Protein AF-A0A915Z015-F1 (afdb_monomer_lite)

pLDDT: mean 77.43, std 13.14, range [32.47, 93.5]

Secondary structure (DSSP, 8-state):
---HHHHHHHHHTTT-HHHHHHHHHHHHH-TTHHHHHHTT---IIIIIIHHHHHHHHHHTTHHHHHHHTHHHHHHHHHHHHTT-EE-TT-EEE-SSS-EEHHHHHHTTS-EEEEETTEEEEE--HHHHHHHHHHHTSSTT--GGGG---TT--HHHHHHHHHHHHHHHHHHHHHSGGGTT-EEHHHHSTT--S-HHHHT-EE----------SS---

Radius of gyration: 19.68 Å; chains: 1; bounding box: 54×35×53 Å

Foldseek 3Di:
DDDPVVVVVCVLQVNDVLLVVQLVVQLVVDPCNVVCVVVVVDDCVVRRLVVSLVSCCVVLVVLVVCVVPVQLLLVLLVQQVLQPWDDQQCFSDDDPHRDGVVNCVVSPNFDWDDDDRTTGTHDRPSSNVSSCVSSCLAPPDPPCLVDPDPPQDPVSVVVNVQVVLLSLLSSLLSHPVQQVFDFLCRSVPPDDDDPVRRRDGDHGDRDYDDDDPDDDD

Structure (mmCIF, N/CA/C/O backbone):
data_AF-A0A915Z015-F1
#
_entry.id   AF-A0A915Z015-F1
#
loop_
_atom_site.group_PDB
_atom_site.id
_atom_site.type_symbol
_atom_site.label_atom_id
_atom_site.label_alt_id
_atom_site.label_comp_id
_atom_site.label_asym_id
_atom_site.label_entity_id
_atom_site.label_seq_id
_atom_site.pdbx_PDB_ins_code
_atom_site.Cartn_x
_atom_site.Cartn_y
_atom_site.Cartn_z
_atom_site.occupancy
_atom_site.B_iso_or_equiv
_atom_site.auth_seq_id
_atom_site.auth_comp_id
_atom_site.auth_asym_id
_atom_site.auth_atom_id
_atom_site.pdbx_PDB_model_num
ATOM 1 N N . MET A 1 1 ? 8.631 19.472 -28.715 1.00 32.47 1 MET A N 1
ATOM 2 C CA . MET A 1 1 ? 7.766 18.761 -27.748 1.00 32.47 1 MET A CA 1
ATOM 3 C C . MET A 1 1 ? 8.648 17.824 -26.944 1.00 32.47 1 MET A C 1
ATOM 5 O O . MET A 1 1 ? 9.001 16.766 -27.435 1.00 32.47 1 MET A O 1
ATOM 9 N N . CYS A 1 2 ? 9.118 18.263 -25.780 1.00 35.09 2 CYS A N 1
ATOM 10 C CA . CYS A 1 2 ? 10.077 17.519 -24.967 1.00 35.09 2 CYS A CA 1
ATOM 11 C C . CYS A 1 2 ? 9.477 17.314 -23.567 1.00 35.09 2 CYS A C 1
ATOM 13 O O . CYS A 1 2 ? 8.809 18.212 -23.062 1.00 35.09 2 CYS A O 1
ATOM 15 N N . ASN A 1 3 ? 9.755 16.162 -22.955 1.00 37.03 3 ASN A N 1
ATOM 16 C CA . ASN A 1 3 ? 9.615 15.856 -21.523 1.00 37.03 3 ASN A CA 1
ATOM 17 C C . ASN A 1 3 ? 8.291 15.398 -20.890 1.00 37.03 3 ASN A C 1
ATOM 19 O O . ASN A 1 3 ? 8.322 15.118 -19.693 1.00 37.03 3 ASN A O 1
ATOM 23 N N . THR A 1 4 ? 7.180 15.170 -21.598 1.00 46.72 4 THR A N 1
ATOM 24 C CA . THR A 1 4 ? 6.015 14.550 -20.922 1.00 46.72 4 THR A CA 1
ATOM 25 C C . THR A 1 4 ? 6.340 13.128 -20.448 1.00 46.72 4 THR A C 1
ATOM 27 O O . THR A 1 4 ? 6.044 12.778 -19.314 1.00 46.72 4 THR A O 1
ATOM 30 N N . SER A 1 5 ? 7.055 12.336 -21.254 1.00 53.12 5 SER A N 1
ATOM 31 C CA . SER A 1 5 ? 7.371 10.930 -20.954 1.00 53.12 5 SER A CA 1
ATOM 32 C C . SER A 1 5 ? 8.369 10.750 -19.802 1.00 53.12 5 SER A C 1
ATOM 34 O O . SER A 1 5 ? 8.211 9.840 -18.994 1.00 53.12 5 SER A O 1
ATOM 36 N N . VAL A 1 6 ? 9.378 11.624 -19.694 1.00 48.47 6 VAL A N 1
ATOM 37 C CA . VAL A 1 6 ? 10.390 11.576 -18.618 1.00 48.47 6 VAL A CA 1
ATOM 38 C C . VAL A 1 6 ? 9.799 12.059 -17.294 1.00 48.47 6 VAL A C 1
ATOM 40 O O . VAL A 1 6 ? 10.020 11.434 -16.259 1.00 48.47 6 VAL A O 1
ATOM 43 N N . LEU A 1 7 ? 8.989 13.123 -17.321 1.00 46.59 7 LEU A N 1
ATOM 44 C CA . LEU A 1 7 ? 8.256 13.578 -16.139 1.00 46.59 7 LEU A CA 1
ATOM 45 C C . LEU A 1 7 ? 7.240 12.527 -15.680 1.00 46.59 7 LEU A C 1
ATOM 47 O O . LEU A 1 7 ? 7.160 12.260 -14.485 1.00 46.59 7 LEU A O 1
ATOM 51 N N . GLN A 1 8 ? 6.539 11.866 -1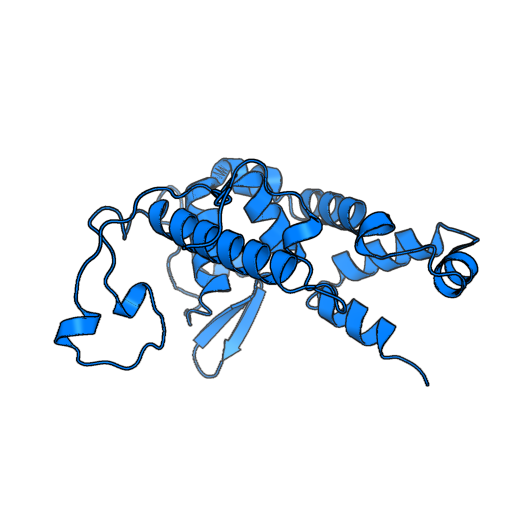6.609 1.00 53.12 8 GLN A N 1
ATOM 52 C CA . GLN A 1 8 ? 5.663 10.735 -16.292 1.00 53.12 8 GLN A CA 1
ATOM 53 C C . GLN A 1 8 ? 6.451 9.592 -15.641 1.00 53.12 8 GLN A C 1
ATOM 55 O O . GLN A 1 8 ? 5.992 9.011 -14.667 1.00 53.12 8 GLN A O 1
ATOM 60 N N . LEU A 1 9 ? 7.652 9.282 -16.138 1.00 52.50 9 LEU A N 1
ATOM 61 C CA . LEU A 1 9 ? 8.523 8.232 -15.602 1.00 52.50 9 LEU A CA 1
ATOM 62 C C . LEU A 1 9 ? 8.986 8.553 -14.170 1.00 52.50 9 LEU A C 1
ATOM 64 O O . LEU A 1 9 ? 8.931 7.679 -13.306 1.00 52.50 9 LEU A O 1
ATOM 68 N N . LEU A 1 10 ? 9.345 9.810 -13.890 1.00 53.03 10 LEU A N 1
ATOM 69 C CA . LEU A 1 10 ? 9.656 10.303 -12.540 1.00 53.03 10 LEU A CA 1
ATOM 70 C C . LEU A 1 10 ? 8.437 10.279 -11.603 1.00 53.03 10 LEU A C 1
ATOM 72 O O . LEU A 1 10 ? 8.560 9.948 -10.423 1.00 53.03 10 LEU A O 1
ATOM 76 N N . TYR A 1 11 ? 7.248 10.587 -12.123 1.00 56.00 11 TYR A N 1
ATOM 77 C CA . TYR A 1 11 ? 5.997 10.484 -11.369 1.00 56.00 11 TYR A CA 1
ATOM 78 C C . TYR A 1 11 ? 5.644 9.019 -11.066 1.00 56.00 11 TYR A C 1
ATOM 80 O O . TYR A 1 11 ? 5.244 8.682 -9.951 1.00 56.00 11 TYR A O 1
ATOM 88 N N . ASN A 1 12 ? 5.873 8.126 -12.033 1.00 52.69 12 ASN A N 1
ATOM 89 C CA . ASN A 1 12 ? 5.614 6.690 -11.935 1.00 52.69 12 ASN A CA 1
ATOM 90 C C . ASN A 1 12 ? 6.561 5.981 -10.954 1.00 52.69 12 ASN A C 1
ATOM 92 O O . ASN A 1 12 ? 6.181 4.969 -10.367 1.00 52.69 12 ASN A O 1
ATOM 96 N N . THR A 1 13 ? 7.772 6.502 -10.727 1.00 61.72 13 THR A N 1
ATOM 97 C CA . THR A 1 13 ? 8.646 6.037 -9.634 1.00 61.72 13 THR A CA 1
ATOM 98 C C . THR A 1 13 ? 8.266 6.602 -8.273 1.00 61.72 13 THR A C 1
ATOM 100 O O . THR A 1 13 ? 8.855 6.197 -7.269 1.00 61.72 13 THR A O 1
ATOM 103 N N . SER A 1 14 ? 7.287 7.512 -8.220 1.00 60.41 14 SER A N 1
ATOM 104 C CA . SER A 1 14 ? 6.876 8.242 -7.016 1.00 60.41 14 SER A CA 1
ATOM 105 C C . SER A 1 14 ? 8.076 8.858 -6.283 1.00 60.41 14 SER A C 1
ATOM 107 O O . SER A 1 14 ? 8.130 8.866 -5.056 1.00 60.41 14 SER A O 1
ATOM 109 N N . GLY A 1 15 ? 9.087 9.302 -7.041 1.00 62.00 15 GLY A N 1
ATOM 110 C CA . GLY A 1 15 ? 10.303 9.898 -6.493 1.00 62.00 15 GLY A CA 1
ATOM 111 C C . GLY A 1 15 ? 11.285 8.930 -5.822 1.00 62.00 15 GLY A C 1
ATOM 112 O O . GLY A 1 15 ? 12.200 9.407 -5.160 1.00 62.00 15 GLY A O 1
ATOM 113 N N . LEU A 1 16 ? 11.154 7.602 -5.975 1.00 73.88 16 LEU A N 1
ATOM 114 C CA . LEU A 1 16 ? 12.157 6.634 -5.496 1.00 73.88 16 LEU A CA 1
ATOM 115 C C . LEU A 1 16 ? 13.430 6.690 -6.363 1.00 73.88 16 LEU A C 1
ATOM 117 O O . LEU A 1 16 ? 13.405 6.185 -7.493 1.00 73.88 16 LEU A O 1
ATOM 121 N N . PRO A 1 17 ? 14.579 7.176 -5.846 1.00 73.38 17 PRO A N 1
ATOM 122 C CA . PRO A 1 17 ? 15.799 7.286 -6.649 1.00 73.38 17 PRO A CA 1
ATOM 123 C C . PRO A 1 17 ? 16.312 5.923 -7.125 1.00 73.38 17 PRO A C 1
ATOM 125 O O . PRO A 1 17 ? 16.755 5.789 -8.257 1.00 73.38 17 PRO A O 1
ATOM 128 N N . ARG A 1 18 ? 16.169 4.880 -6.296 1.00 77.25 18 ARG A N 1
ATOM 129 C CA . ARG A 1 18 ? 16.577 3.506 -6.639 1.00 77.25 18 ARG A CA 1
ATOM 130 C C . ARG A 1 18 ? 15.700 2.853 -7.705 1.00 77.25 18 ARG A C 1
ATOM 132 O O . ARG A 1 18 ? 16.193 2.064 -8.512 1.00 77.25 18 ARG A O 1
ATOM 139 N N . ALA A 1 19 ? 14.410 3.190 -7.730 1.00 77.94 19 ALA A N 1
ATOM 140 C CA . ALA A 1 19 ? 13.520 2.742 -8.795 1.00 77.94 19 ALA A CA 1
ATOM 141 C C . ALA A 1 19 ? 13.933 3.393 -10.121 1.00 77.94 19 ALA A C 1
ATOM 143 O O . ALA A 1 19 ? 14.072 2.700 -11.123 1.00 77.94 19 ALA A O 1
ATOM 144 N N . LEU A 1 20 ? 14.203 4.702 -10.097 1.00 76.06 20 LEU A N 1
ATOM 145 C CA . LEU A 1 20 ? 14.667 5.450 -11.263 1.00 76.06 20 LEU A CA 1
ATOM 146 C C . LEU A 1 20 ? 16.011 4.933 -11.787 1.00 76.06 20 LEU A C 1
ATOM 148 O O . LEU A 1 20 ? 16.140 4.697 -12.981 1.00 76.06 20 LEU A O 1
ATOM 152 N N . GLU A 1 21 ? 16.981 4.709 -10.902 1.00 81.31 21 GLU A N 1
ATOM 153 C CA . GLU A 1 21 ? 18.287 4.140 -11.247 1.00 81.31 21 GLU A CA 1
ATOM 154 C C . GLU A 1 21 ? 18.142 2.780 -11.936 1.00 81.31 21 GLU A C 1
ATOM 156 O O . GLU A 1 21 ? 18.739 2.552 -12.985 1.00 81.31 21 GLU A O 1
ATOM 161 N N . THR A 1 22 ? 17.297 1.896 -11.394 1.00 84.12 22 THR A N 1
ATOM 162 C CA . THR A 1 22 ? 17.047 0.587 -12.013 1.00 84.12 22 THR A CA 1
ATOM 163 C C . THR A 1 22 ? 16.401 0.747 -13.390 1.00 84.12 22 THR A C 1
ATOM 165 O O . THR A 1 22 ? 16.830 0.089 -14.330 1.00 84.12 22 THR A O 1
ATOM 168 N N . ILE A 1 23 ? 15.422 1.648 -13.543 1.00 80.38 23 ILE A N 1
ATOM 169 C CA . ILE A 1 23 ? 14.789 1.909 -14.845 1.00 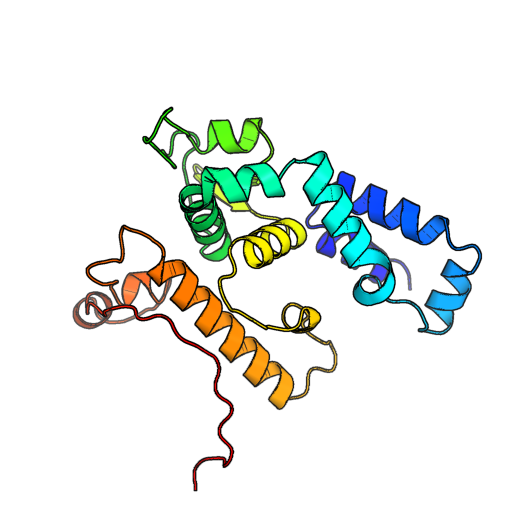80.38 23 ILE A CA 1
ATOM 170 C C . ILE A 1 23 ? 15.815 2.400 -15.865 1.00 80.38 23 ILE A C 1
ATOM 172 O O . ILE A 1 23 ? 15.868 1.868 -16.967 1.00 80.38 23 ILE A O 1
ATOM 176 N N . ILE A 1 24 ? 16.635 3.390 -15.503 1.00 81.12 24 ILE A N 1
ATOM 177 C CA . ILE A 1 24 ? 17.672 3.938 -16.384 1.00 81.12 24 ILE A CA 1
ATOM 178 C C . ILE A 1 24 ? 18.631 2.818 -16.798 1.00 81.12 24 ILE A C 1
ATOM 180 O O . ILE A 1 24 ? 18.840 2.609 -17.990 1.00 81.12 24 ILE A O 1
ATOM 184 N N . ASN A 1 25 ? 19.144 2.044 -15.843 1.00 85.00 25 ASN A N 1
ATOM 185 C CA . ASN A 1 25 ? 20.069 0.952 -16.137 1.00 85.00 25 ASN A CA 1
ATOM 186 C C . ASN A 1 25 ? 19.463 -0.087 -17.091 1.00 85.00 25 ASN A C 1
ATOM 188 O O . ASN A 1 25 ? 20.136 -0.510 -18.024 1.00 85.00 25 ASN A O 1
ATOM 192 N N . GLU A 1 26 ? 18.205 -0.490 -16.897 1.00 83.19 26 GLU A N 1
ATOM 193 C CA . GLU A 1 26 ? 17.553 -1.459 -17.788 1.00 83.19 26 GLU A CA 1
ATOM 194 C C . GLU A 1 26 ? 17.256 -0.889 -19.179 1.00 83.19 26 GLU A C 1
ATOM 196 O O . GLU A 1 26 ? 17.440 -1.586 -20.175 1.00 83.19 26 GLU A O 1
ATOM 201 N N . CYS A 1 27 ? 16.862 0.384 -19.274 1.00 79.38 27 CYS A N 1
ATOM 202 C CA . CYS A 1 27 ? 16.654 1.041 -20.563 1.00 79.38 27 CYS A CA 1
ATOM 203 C C . CYS A 1 27 ? 17.960 1.128 -21.365 1.00 79.38 27 CYS A C 1
ATOM 205 O O . CYS A 1 27 ? 17.985 0.754 -22.532 1.00 79.38 27 CYS A O 1
ATOM 207 N N . PHE A 1 28 ? 19.058 1.572 -20.749 1.00 81.19 28 PHE A N 1
ATOM 208 C CA . PHE A 1 28 ? 20.329 1.794 -21.452 1.00 81.19 28 PHE A CA 1
ATOM 209 C C . PHE A 1 28 ? 21.166 0.526 -21.678 1.00 81.19 28 PHE A C 1
ATOM 211 O O . PHE A 1 28 ? 22.129 0.572 -22.437 1.00 81.19 28 PHE A O 1
ATOM 218 N N . LYS A 1 29 ? 20.797 -0.617 -21.085 1.00 85.00 29 LYS A N 1
ATOM 219 C CA . LYS A 1 29 ? 21.368 -1.927 -21.449 1.00 85.00 29 LYS A CA 1
ATOM 220 C C . LYS A 1 29 ? 20.952 -2.390 -22.846 1.00 85.00 29 LYS A C 1
ATOM 222 O O . LYS A 1 29 ? 21.667 -3.179 -23.456 1.00 85.00 29 LYS A O 1
ATOM 227 N N . LYS A 1 30 ? 19.791 -1.950 -23.339 1.00 79.69 30 LYS A N 1
ATOM 228 C CA . LYS A 1 30 ? 19.307 -2.293 -24.679 1.00 79.69 30 LYS A CA 1
ATOM 229 C C . LYS A 1 30 ? 19.878 -1.293 -25.685 1.00 79.69 30 LYS A C 1
ATOM 231 O O . LYS A 1 30 ? 19.451 -0.143 -25.720 1.00 79.69 30 LYS A O 1
ATOM 236 N N . GLU A 1 31 ? 20.792 -1.738 -26.546 1.00 82.50 31 GLU A N 1
ATOM 237 C CA . GLU A 1 31 ? 21.358 -0.893 -27.613 1.00 82.50 31 GLU A CA 1
ATOM 238 C C . GLU A 1 31 ? 20.272 -0.324 -28.544 1.00 82.50 31 GLU A C 1
ATOM 240 O O . GLU A 1 31 ? 20.365 0.811 -29.010 1.00 82.50 31 GLU A O 1
ATOM 245 N N . THR A 1 32 ? 19.190 -1.077 -28.757 1.00 83.81 32 THR A N 1
ATOM 246 C CA . THR A 1 32 ? 18.045 -0.683 -29.588 1.00 83.81 32 THR A CA 1
ATOM 247 C C . THR A 1 32 ? 16.992 0.143 -28.853 1.00 83.81 32 THR A C 1
ATOM 249 O O . THR A 1 32 ? 15.994 0.502 -29.470 1.00 83.81 32 THR A O 1
ATOM 252 N N . PHE A 1 33 ? 17.188 0.505 -27.578 1.00 79.62 33 PHE A N 1
ATOM 253 C CA . PHE A 1 33 ? 16.157 1.139 -26.743 1.00 79.62 33 PHE A CA 1
ATOM 254 C C . PHE A 1 33 ? 15.441 2.310 -27.426 1.00 79.62 33 PHE A C 1
ATOM 256 O O . PHE A 1 33 ? 14.213 2.339 -27.497 1.00 79.62 33 PHE A O 1
ATOM 263 N N . PHE A 1 34 ? 16.193 3.268 -27.974 1.00 78.00 34 PHE A N 1
ATOM 264 C CA . PHE A 1 34 ? 15.599 4.434 -28.630 1.00 78.00 34 PHE A CA 1
ATOM 265 C C . PHE A 1 34 ? 14.824 4.071 -29.906 1.00 78.00 34 PHE A C 1
ATOM 267 O O . PHE A 1 34 ? 13.826 4.723 -30.216 1.00 78.00 34 PHE A O 1
ATOM 274 N N . LEU A 1 35 ? 15.253 3.031 -30.629 1.00 81.06 35 LEU A N 1
ATOM 275 C CA . LEU A 1 35 ? 14.546 2.515 -31.804 1.00 81.06 35 LEU A CA 1
ATOM 276 C C . LEU A 1 35 ? 13.259 1.793 -31.392 1.00 81.06 35 LEU A C 1
ATOM 278 O O . LEU A 1 35 ? 12.212 2.038 -31.987 1.00 81.06 35 LEU A O 1
ATOM 282 N N . ASP A 1 36 ? 13.310 0.975 -30.343 1.00 79.19 36 ASP A N 1
ATOM 283 C CA . ASP A 1 36 ? 12.154 0.235 -29.832 1.00 79.19 36 ASP A CA 1
ATOM 284 C C . ASP A 1 36 ? 11.085 1.185 -29.281 1.00 79.19 36 ASP A C 1
ATOM 286 O O . ASP A 1 36 ? 9.901 1.026 -29.579 1.00 79.19 36 ASP A O 1
ATOM 290 N N . VAL A 1 37 ? 11.497 2.237 -28.564 1.00 74.94 37 VAL A N 1
ATOM 291 C CA . VAL A 1 37 ? 10.598 3.313 -28.118 1.00 74.94 37 VAL A CA 1
ATOM 292 C C . VAL A 1 37 ? 9.979 4.039 -29.312 1.00 74.94 37 VAL A C 1
ATOM 294 O O . VAL A 1 37 ? 8.768 4.247 -29.334 1.00 74.94 37 VAL A O 1
ATOM 297 N N . LYS A 1 38 ? 10.779 4.406 -30.324 1.00 76.38 38 LYS A N 1
ATOM 298 C CA . LYS A 1 38 ? 10.283 5.093 -31.529 1.00 76.38 38 LYS A CA 1
ATOM 299 C C . LYS A 1 38 ? 9.259 4.249 -32.296 1.00 76.38 38 LYS A C 1
ATOM 301 O O . LYS A 1 38 ? 8.313 4.801 -32.851 1.00 76.38 38 LYS A O 1
ATOM 306 N N . ASN A 1 39 ? 9.439 2.932 -32.302 1.00 81.44 39 ASN A N 1
ATOM 307 C CA . ASN A 1 39 ? 8.583 1.983 -33.009 1.00 81.44 39 ASN A CA 1
ATOM 308 C C . ASN A 1 39 ? 7.404 1.464 -32.163 1.00 81.44 39 ASN A C 1
ATOM 310 O O . ASN A 1 39 ? 6.681 0.591 -32.629 1.00 81.44 39 ASN A O 1
ATOM 314 N N . ASN A 1 40 ? 7.186 1.990 -30.948 1.00 74.19 40 ASN A N 1
ATOM 315 C CA . ASN A 1 40 ? 6.180 1.511 -29.986 1.00 74.19 40 ASN A CA 1
ATOM 316 C C . ASN A 1 40 ? 6.326 0.025 -29.590 1.00 74.19 40 ASN A C 1
ATOM 318 O O . ASN A 1 40 ? 5.357 -0.600 -29.163 1.00 74.19 40 ASN A O 1
ATOM 322 N N . ASN A 1 41 ? 7.535 -0.530 -29.687 1.00 76.50 41 ASN A N 1
ATOM 323 C CA . ASN A 1 41 ? 7.856 -1.915 -29.324 1.00 76.50 41 ASN A CA 1
ATOM 324 C C . ASN A 1 41 ? 8.398 -2.048 -27.891 1.00 76.50 41 ASN A C 1
ATOM 326 O O . ASN A 1 41 ? 8.878 -3.113 -27.514 1.00 76.50 41 ASN A O 1
ATOM 330 N N . PHE A 1 42 ? 8.355 -0.971 -27.105 1.00 69.62 42 PHE A N 1
ATOM 331 C CA . PHE A 1 42 ? 8.848 -0.936 -25.733 1.00 69.62 42 PHE A CA 1
ATOM 332 C C . PHE A 1 42 ? 7.826 -0.288 -24.803 1.00 69.62 42 PHE A C 1
ATOM 334 O O . PHE A 1 42 ? 7.341 0.816 -25.076 1.00 69.62 42 PHE A O 1
ATOM 341 N N . THR A 1 43 ? 7.568 -0.916 -23.656 1.00 70.00 43 THR A N 1
ATOM 342 C CA . THR A 1 43 ? 6.824 -0.297 -22.555 1.00 70.00 43 THR A CA 1
ATOM 343 C C . THR A 1 43 ? 7.562 -0.491 -21.233 1.00 70.00 43 THR A C 1
ATOM 345 O O . THR A 1 43 ? 8.091 -1.555 -20.929 1.00 70.00 43 THR A O 1
ATOM 348 N N . LEU A 1 44 ? 7.558 0.534 -20.370 1.00 67.62 44 LEU A N 1
ATOM 349 C CA . LEU A 1 44 ? 8.161 0.423 -19.032 1.00 67.62 44 LEU A CA 1
ATOM 350 C C . LEU A 1 44 ? 7.585 -0.745 -18.228 1.00 67.62 44 LEU A C 1
ATOM 352 O O . LEU A 1 44 ? 8.275 -1.309 -17.382 1.00 67.62 44 LEU A O 1
ATOM 356 N N . PHE A 1 45 ? 6.317 -1.081 -18.459 1.00 65.81 45 PHE A N 1
ATOM 357 C CA . PHE A 1 45 ? 5.656 -2.132 -17.713 1.00 65.81 45 PHE A CA 1
ATOM 358 C C . PHE A 1 45 ? 6.067 -3.528 -18.168 1.00 65.81 45 PHE A C 1
ATOM 360 O O . PHE A 1 45 ? 6.433 -4.359 -17.338 1.00 65.81 45 PHE A O 1
ATOM 367 N N . ASP A 1 46 ? 6.005 -3.784 -19.469 1.00 68.94 46 ASP A N 1
ATOM 368 C CA . ASP A 1 46 ? 6.268 -5.118 -19.997 1.00 68.94 46 ASP A CA 1
ATOM 369 C C . ASP A 1 46 ? 7.769 -5.424 -19.970 1.00 68.94 46 ASP A C 1
ATOM 371 O O . ASP A 1 46 ? 8.164 -6.541 -19.640 1.00 68.94 46 ASP A O 1
ATOM 375 N N . ASP A 1 47 ? 8.607 -4.414 -20.218 1.00 71.75 47 ASP A N 1
ATOM 376 C CA . ASP A 1 47 ? 10.047 -4.605 -20.374 1.00 71.75 47 ASP A CA 1
ATOM 377 C C . ASP A 1 47 ? 10.864 -4.401 -19.092 1.00 71.75 47 ASP A C 1
ATOM 379 O O . ASP A 1 47 ? 11.914 -5.023 -18.941 1.00 71.75 47 ASP A O 1
ATOM 383 N N . VAL A 1 48 ? 10.438 -3.519 -18.176 1.00 76.06 48 VAL A N 1
ATOM 384 C CA . VAL A 1 48 ? 11.305 -3.048 -17.070 1.00 76.06 48 VAL A CA 1
ATOM 385 C C . VAL A 1 48 ? 10.687 -3.244 -15.683 1.00 76.06 48 VAL A C 1
ATOM 387 O O . VAL A 1 48 ? 11.399 -3.486 -14.706 1.00 76.06 48 VAL A O 1
ATOM 390 N N . PHE A 1 49 ? 9.362 -3.194 -15.556 1.00 76.62 49 PHE A N 1
ATOM 391 C CA . PHE A 1 49 ? 8.686 -3.125 -14.258 1.00 76.62 49 PHE A CA 1
ATOM 392 C C . PHE A 1 49 ? 8.984 -4.310 -13.342 1.00 76.62 49 PHE A C 1
ATOM 394 O O . PHE A 1 49 ? 9.251 -4.103 -12.160 1.00 76.62 49 PHE A O 1
ATOM 401 N N . GLN A 1 50 ? 9.005 -5.546 -13.854 1.00 80.19 50 GLN A N 1
ATOM 402 C CA . GLN A 1 50 ? 9.337 -6.711 -13.019 1.00 80.19 50 GLN A CA 1
ATOM 403 C C . GLN A 1 50 ? 10.781 -6.665 -12.505 1.00 80.19 50 GLN A C 1
ATOM 405 O O . GLN A 1 50 ? 11.033 -7.045 -11.360 1.00 80.19 50 GLN A O 1
ATOM 410 N N . VAL A 1 51 ? 11.721 -6.158 -13.308 1.00 85.06 51 VAL A N 1
ATOM 411 C CA . VAL A 1 51 ? 13.119 -5.998 -12.888 1.00 85.06 51 VAL A CA 1
ATOM 412 C C . VAL A 1 51 ? 13.219 -4.972 -11.761 1.00 85.06 51 VAL A C 1
ATOM 414 O O . VAL A 1 51 ? 13.848 -5.241 -10.736 1.00 85.06 51 VAL A O 1
ATOM 417 N N . VAL A 1 52 ? 12.520 -3.841 -11.891 1.00 81.69 52 VAL A N 1
ATOM 418 C CA . VAL A 1 52 ? 12.448 -2.806 -10.845 1.00 81.69 52 VAL A CA 1
ATOM 419 C C . VAL A 1 52 ? 11.837 -3.363 -9.563 1.00 81.69 52 VAL A C 1
ATOM 421 O O . VAL A 1 52 ? 12.389 -3.164 -8.483 1.00 81.69 52 VAL A O 1
ATOM 424 N N . ILE A 1 53 ? 10.736 -4.108 -9.668 1.00 84.44 53 ILE A N 1
ATOM 425 C CA . ILE A 1 53 ? 10.085 -4.757 -8.526 1.00 84.44 53 ILE A CA 1
ATOM 426 C C . ILE A 1 53 ? 11.051 -5.689 -7.793 1.00 84.44 53 ILE A C 1
ATOM 428 O O . ILE A 1 53 ? 11.187 -5.581 -6.575 1.00 84.44 53 ILE A O 1
ATOM 432 N N . ASN A 1 54 ? 11.746 -6.566 -8.519 1.00 87.06 54 ASN A N 1
ATOM 433 C CA . ASN A 1 54 ? 12.690 -7.513 -7.926 1.00 87.06 54 ASN A CA 1
ATOM 434 C C . ASN A 1 54 ? 13.892 -6.794 -7.293 1.00 87.06 54 ASN A C 1
ATOM 436 O O . ASN A 1 54 ? 14.318 -7.147 -6.192 1.00 87.06 54 ASN A O 1
ATOM 440 N N . SER A 1 55 ? 14.409 -5.754 -7.954 1.00 88.69 55 SER A N 1
ATOM 441 C CA . SER A 1 55 ? 15.490 -4.909 -7.437 1.00 88.69 55 SER A CA 1
ATOM 442 C C . SER A 1 55 ? 15.096 -4.255 -6.109 1.00 88.69 55 SER A C 1
ATOM 444 O O . SER A 1 55 ? 15.776 -4.439 -5.097 1.00 88.69 55 SER A O 1
ATOM 446 N N . LEU A 1 56 ? 13.944 -3.577 -6.066 1.00 85.94 56 LEU A N 1
ATOM 447 C CA . LEU A 1 56 ? 13.445 -2.909 -4.862 1.00 85.94 56 LEU A CA 1
ATOM 448 C C . LEU A 1 56 ? 13.136 -3.905 -3.737 1.00 85.94 56 LEU A C 1
ATOM 450 O O . LEU A 1 56 ? 13.511 -3.670 -2.588 1.00 85.94 56 LEU A O 1
ATOM 454 N N . ALA A 1 57 ? 12.492 -5.031 -4.053 1.00 86.31 57 ALA A N 1
ATOM 455 C CA . ALA A 1 57 ? 12.193 -6.081 -3.082 1.00 86.31 57 ALA A CA 1
ATOM 456 C C . ALA A 1 57 ? 13.462 -6.588 -2.377 1.00 86.31 57 ALA A C 1
ATOM 458 O O . ALA A 1 57 ? 13.475 -6.719 -1.149 1.00 86.31 57 ALA A O 1
ATOM 459 N N . ASN A 1 58 ? 14.541 -6.793 -3.137 1.00 86.88 58 ASN A N 1
ATOM 460 C CA . ASN A 1 58 ? 15.829 -7.245 -2.620 1.00 86.88 58 ASN A CA 1
ATOM 461 C C . ASN A 1 58 ? 16.561 -6.155 -1.829 1.00 86.88 58 ASN A C 1
ATOM 463 O O . ASN A 1 58 ? 16.966 -6.397 -0.689 1.00 86.88 58 ASN A O 1
ATOM 467 N N . GLN A 1 59 ? 16.704 -4.954 -2.397 1.00 85.12 59 GLN A N 1
ATOM 468 C CA . GLN A 1 59 ? 17.442 -3.844 -1.779 1.00 85.12 59 GLN A CA 1
ATOM 469 C C . GLN A 1 59 ? 16.851 -3.448 -0.422 1.00 85.12 59 GLN A C 1
ATOM 471 O O . GLN A 1 59 ? 17.579 -3.301 0.559 1.00 85.12 59 GLN A O 1
ATOM 476 N N . TYR A 1 60 ? 15.523 -3.345 -0.350 1.00 83.12 60 TYR A N 1
ATOM 477 C CA . TYR A 1 60 ? 14.802 -2.983 0.871 1.00 83.12 60 TYR A CA 1
ATOM 478 C C . TYR A 1 60 ? 14.398 -4.205 1.713 1.00 83.12 60 TYR A C 1
ATOM 480 O O . TYR A 1 60 ? 13.744 -4.058 2.745 1.00 83.12 60 TYR A O 1
ATOM 488 N N . LYS A 1 61 ? 14.772 -5.426 1.294 1.00 87.75 61 LYS A N 1
ATOM 489 C CA . LYS A 1 61 ? 14.449 -6.700 1.967 1.00 87.75 61 LYS A CA 1
ATOM 490 C C . LYS A 1 61 ? 12.950 -6.844 2.286 1.00 87.75 61 LYS A C 1
ATOM 492 O O . LYS A 1 61 ? 12.572 -7.413 3.319 1.00 87.75 61 LYS A O 1
ATOM 497 N N . LEU A 1 62 ? 12.095 -6.330 1.398 1.00 87.06 62 LEU A N 1
ATOM 498 C CA . LEU A 1 62 ? 10.652 -6.198 1.624 1.00 87.06 62 LEU A CA 1
ATOM 499 C C . LEU A 1 62 ? 9.986 -7.559 1.786 1.00 87.06 62 LEU A C 1
ATOM 501 O O . LEU A 1 62 ? 9.166 -7.729 2.681 1.00 87.06 62 LEU A O 1
ATOM 505 N N . ASP A 1 63 ? 10.388 -8.550 0.998 1.00 86.75 63 ASP A N 1
ATOM 506 C CA . ASP A 1 63 ? 9.811 -9.895 1.018 1.00 86.75 63 ASP A CA 1
ATOM 507 C C . ASP A 1 63 ? 9.924 -10.536 2.407 1.00 86.75 63 ASP A C 1
ATOM 509 O O . ASP A 1 63 ? 8.939 -11.000 2.994 1.00 86.75 63 ASP A O 1
ATOM 513 N N . LYS A 1 64 ? 11.130 -10.485 2.990 1.00 87.06 64 LYS A N 1
ATOM 514 C CA . LYS A 1 64 ? 11.406 -10.989 4.341 1.00 87.06 64 LYS A CA 1
ATOM 515 C C . LYS A 1 64 ? 10.636 -10.190 5.388 1.00 87.06 64 LYS A C 1
ATOM 517 O O . LYS A 1 64 ? 10.063 -10.778 6.309 1.00 87.06 64 LYS A O 1
ATOM 522 N N . PHE A 1 65 ? 10.599 -8.864 5.248 1.00 87.56 65 PHE A N 1
ATOM 523 C CA . PHE A 1 65 ? 9.854 -8.001 6.156 1.00 87.56 65 PHE A CA 1
ATOM 524 C C . PHE A 1 65 ? 8.355 -8.327 6.140 1.00 87.56 65 PHE A C 1
ATOM 526 O O . PHE A 1 65 ? 7.792 -8.592 7.201 1.00 87.56 65 PHE A O 1
ATOM 533 N N . ILE A 1 66 ? 7.722 -8.374 4.965 1.00 89.56 66 ILE A N 1
ATOM 534 C CA . ILE A 1 66 ? 6.280 -8.600 4.796 1.00 89.56 66 ILE A CA 1
ATOM 535 C C . ILE A 1 66 ? 5.889 -9.989 5.296 1.00 89.56 66 ILE A C 1
ATOM 537 O O . ILE A 1 66 ? 4.906 -10.128 6.031 1.00 89.56 66 ILE A O 1
ATOM 541 N N . LYS A 1 67 ? 6.678 -11.015 4.954 1.00 87.69 67 LYS A N 1
ATOM 542 C CA . LYS A 1 67 ? 6.444 -12.392 5.403 1.00 87.69 67 LYS A CA 1
ATOM 543 C C . LYS A 1 67 ? 6.433 -12.490 6.930 1.00 87.69 67 LYS A C 1
ATOM 545 O O . LYS A 1 67 ? 5.519 -13.089 7.495 1.00 87.69 67 LYS A O 1
ATOM 550 N N . ASN A 1 68 ? 7.388 -11.840 7.596 1.00 87.94 68 ASN A N 1
ATOM 551 C CA . ASN A 1 68 ? 7.521 -11.884 9.054 1.00 87.94 68 ASN A CA 1
ATOM 552 C C . ASN A 1 68 ? 6.559 -10.926 9.778 1.00 87.94 68 ASN A C 1
ATOM 554 O O . ASN A 1 68 ? 6.167 -11.176 10.917 1.00 87.94 68 ASN A O 1
ATOM 558 N N . ASN A 1 69 ? 6.139 -9.841 9.121 1.00 87.25 69 ASN A N 1
ATOM 559 C CA . ASN A 1 69 ? 5.386 -8.743 9.727 1.00 87.25 69 ASN A CA 1
ATOM 560 C C . ASN A 1 69 ? 4.016 -8.511 9.075 1.00 87.25 69 ASN A C 1
ATOM 562 O O . ASN A 1 69 ? 3.519 -7.386 9.053 1.00 87.25 69 ASN A O 1
ATOM 566 N N . ARG A 1 70 ? 3.344 -9.574 8.618 1.00 88.38 70 ARG A N 1
ATOM 567 C CA . ARG A 1 70 ? 2.099 -9.506 7.824 1.00 88.38 70 ARG A CA 1
ATOM 568 C C . ARG A 1 70 ? 1.044 -8.515 8.348 1.00 88.38 70 ARG A C 1
ATOM 570 O O . ARG A 1 70 ? 0.467 -7.748 7.586 1.00 88.38 70 ARG A O 1
ATOM 577 N N . ASN A 1 71 ? 0.802 -8.492 9.663 1.00 87.38 71 ASN A N 1
ATOM 578 C CA . ASN A 1 71 ? -0.166 -7.573 10.282 1.00 87.38 71 ASN A CA 1
ATOM 579 C C . ASN A 1 71 ? 0.262 -6.097 10.216 1.00 87.38 71 ASN A C 1
ATOM 581 O O . ASN A 1 71 ? -0.594 -5.223 10.096 1.00 87.38 71 ASN A O 1
ATOM 585 N N . ILE A 1 72 ? 1.562 -5.820 10.336 1.00 88.50 72 ILE A N 1
ATOM 586 C CA . ILE A 1 72 ? 2.124 -4.471 10.191 1.00 88.50 72 ILE A CA 1
ATOM 587 C C . ILE A 1 72 ? 2.004 -4.046 8.732 1.00 88.50 72 ILE A C 1
ATOM 589 O O . ILE A 1 72 ? 1.533 -2.948 8.463 1.00 88.50 72 ILE A O 1
ATOM 593 N N . SER A 1 73 ? 2.316 -4.941 7.796 1.00 89.81 73 SER A N 1
ATOM 594 C CA . SER A 1 73 ? 2.208 -4.671 6.363 1.00 89.81 73 SER A CA 1
ATOM 595 C C . SER A 1 73 ? 0.780 -4.329 5.924 1.00 89.81 73 SER A C 1
ATOM 597 O O . SER A 1 73 ? 0.593 -3.368 5.183 1.00 89.81 73 SER A O 1
ATOM 599 N N . TYR A 1 74 ? -0.242 -5.024 6.444 1.00 88.88 74 TYR A N 1
ATOM 600 C CA . TYR A 1 74 ? -1.642 -4.631 6.217 1.00 88.88 74 TYR A CA 1
ATOM 601 C C . TYR A 1 74 ? -1.954 -3.234 6.764 1.00 88.88 74 TYR A C 1
ATOM 603 O O . TYR A 1 74 ? -2.657 -2.463 6.115 1.00 88.88 74 TYR A O 1
ATOM 611 N N . LYS A 1 75 ? -1.442 -2.889 7.952 1.00 88.06 75 LYS A N 1
ATOM 612 C CA . LYS A 1 75 ? -1.636 -1.545 8.509 1.00 88.06 75 LYS A CA 1
ATOM 613 C C . LYS A 1 75 ? -0.966 -0.484 7.643 1.00 88.06 75 LYS A C 1
ATOM 615 O O . LYS A 1 75 ? -1.608 0.520 7.372 1.00 88.06 75 LYS A O 1
ATOM 620 N N . LEU A 1 76 ? 0.272 -0.705 7.202 1.00 87.12 76 LEU A N 1
ATOM 621 C CA . LEU A 1 76 ? 1.015 0.250 6.375 1.00 87.12 76 LEU A CA 1
ATOM 622 C C . LEU A 1 76 ? 0.281 0.562 5.070 1.00 87.12 76 LEU A C 1
ATOM 624 O O . LEU A 1 76 ? 0.016 1.731 4.795 1.00 87.12 76 LEU A O 1
ATOM 628 N N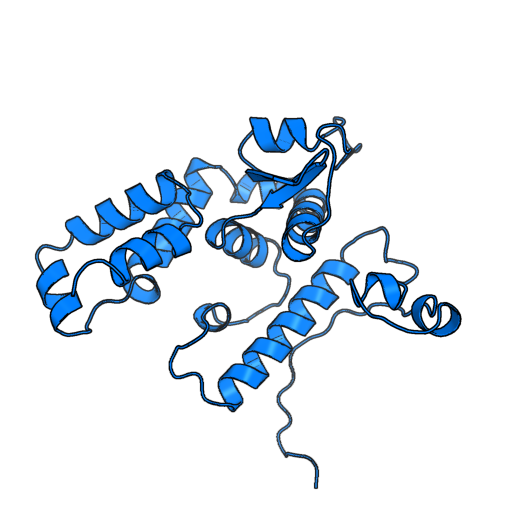 . LEU A 1 77 ? -0.151 -0.476 4.344 1.00 87.81 77 LEU A N 1
ATOM 629 C CA . LEU A 1 77 ? -1.003 -0.305 3.165 1.00 87.81 77 LEU A CA 1
ATOM 630 C C . LEU A 1 77 ? -2.264 0.496 3.496 1.00 87.81 77 LEU A C 1
ATOM 632 O O . LEU A 1 77 ? -2.605 1.440 2.793 1.00 87.81 77 LEU A O 1
ATOM 636 N N . TYR A 1 78 ? -2.949 0.142 4.584 1.00 86.88 78 TYR A N 1
ATOM 637 C CA . TYR A 1 78 ? -4.171 0.822 5.005 1.00 86.88 78 TYR A CA 1
ATOM 638 C C . TYR A 1 78 ? -3.959 2.313 5.304 1.00 86.88 78 TYR A C 1
ATOM 640 O O . TYR A 1 78 ? -4.780 3.123 4.877 1.00 86.88 78 TYR A O 1
ATOM 648 N N . TYR A 1 79 ? -2.885 2.681 6.012 1.00 85.38 79 TYR A N 1
ATOM 649 C CA . TYR A 1 79 ? -2.553 4.084 6.283 1.00 85.38 79 TYR A CA 1
ATOM 650 C C . TYR A 1 79 ? -2.286 4.849 4.989 1.00 85.38 79 TYR A C 1
ATOM 652 O O . TYR A 1 79 ? -2.765 5.975 4.850 1.00 85.38 79 TYR A O 1
ATOM 660 N N . SER A 1 80 ? -1.587 4.217 4.042 1.00 83.50 80 SER A N 1
ATOM 661 C CA . SER A 1 80 ? -1.235 4.858 2.781 1.00 83.50 80 SER A CA 1
ATOM 662 C C . SER A 1 80 ? -2.427 5.044 1.845 1.00 83.50 80 SER A C 1
ATOM 664 O O . SER A 1 80 ? -2.725 6.164 1.447 1.00 83.50 80 SER A O 1
ATOM 666 N N . ILE A 1 81 ? -3.195 3.984 1.578 1.00 81.88 81 ILE A N 1
ATOM 667 C CA . ILE A 1 81 ? -4.345 4.028 0.654 1.00 81.88 81 ILE A CA 1
ATOM 668 C C . ILE A 1 81 ? -5.434 4.981 1.144 1.00 81.88 81 ILE A C 1
ATOM 670 O O . ILE A 1 81 ? -6.139 5.593 0.348 1.00 81.88 81 ILE A O 1
ATOM 674 N N . ARG A 1 82 ? -5.609 5.093 2.464 1.00 80.31 82 ARG A N 1
ATOM 675 C CA . ARG A 1 82 ? -6.604 5.999 3.041 1.00 80.31 82 ARG A CA 1
ATOM 676 C C . ARG A 1 82 ? -6.098 7.422 3.249 1.00 80.31 82 ARG A C 1
ATOM 678 O O . ARG A 1 82 ? -6.896 8.228 3.715 1.00 80.31 82 ARG A O 1
ATOM 685 N N . ALA A 1 83 ? -4.824 7.703 2.964 1.00 81.50 83 ALA A N 1
ATOM 686 C CA . ALA A 1 83 ? -4.190 8.987 3.247 1.00 81.50 83 ALA A CA 1
ATOM 687 C C . ALA A 1 83 ? -4.514 9.483 4.671 1.00 81.50 83 ALA A C 1
ATOM 689 O O . ALA A 1 83 ? -4.958 10.611 4.872 1.00 81.50 83 ALA A O 1
ATOM 690 N N . ILE A 1 84 ? -4.350 8.609 5.671 1.00 82.00 84 ILE A N 1
ATOM 691 C CA . ILE A 1 84 ? -4.654 8.956 7.066 1.00 82.00 84 ILE A CA 1
ATOM 692 C C . ILE A 1 84 ? -3.489 9.770 7.636 1.00 82.00 84 ILE A C 1
ATOM 694 O O . ILE A 1 84 ? -2.368 9.253 7.649 1.00 82.00 84 ILE A O 1
ATOM 698 N N . PRO A 1 85 ? -3.735 10.980 8.172 1.00 85.94 85 PRO A N 1
ATOM 699 C CA . PRO A 1 85 ? -2.712 11.744 8.871 1.00 85.94 85 PRO A CA 1
ATOM 700 C C . PRO A 1 85 ? -2.239 11.031 10.140 1.00 85.94 85 PRO A C 1
ATOM 702 O O . PRO A 1 85 ? -3.052 10.587 10.955 1.00 85.94 85 PRO A O 1
ATOM 705 N N . VAL A 1 86 ? -0.924 10.948 10.315 1.00 87.12 86 VAL A N 1
ATOM 706 C CA . VAL A 1 86 ? -0.249 10.314 11.450 1.00 87.12 86 VAL A CA 1
ATOM 707 C C . VAL A 1 86 ? 0.825 11.225 12.033 1.00 87.12 86 VAL A C 1
ATOM 709 O O . VAL A 1 86 ? 1.442 12.020 11.325 1.00 87.12 86 VAL A O 1
ATOM 712 N N . ASP A 1 87 ? 1.068 11.066 13.329 1.00 90.06 87 ASP A N 1
ATOM 713 C CA . ASP A 1 87 ? 2.211 11.646 14.033 1.00 90.06 87 ASP A CA 1
ATOM 714 C C . ASP A 1 87 ? 3.389 10.658 14.019 1.00 90.06 87 ASP A C 1
ATOM 716 O O . ASP A 1 87 ? 3.179 9.442 13.939 1.00 90.06 87 ASP A O 1
ATOM 720 N N . LEU A 1 88 ? 4.627 11.148 14.135 1.00 86.50 88 LEU A N 1
ATOM 721 C CA . LEU A 1 88 ? 5.832 10.300 14.131 1.00 86.50 88 LEU A CA 1
ATOM 722 C C . LEU A 1 88 ? 5.815 9.233 15.240 1.00 86.50 88 LEU A C 1
ATOM 724 O O . LEU A 1 88 ? 6.256 8.102 15.018 1.00 86.50 88 LEU A O 1
ATOM 728 N N . ASP A 1 89 ? 5.224 9.560 16.388 1.00 89.25 89 ASP A N 1
ATOM 729 C CA . ASP A 1 89 ? 5.119 8.670 17.550 1.00 89.25 89 ASP A CA 1
ATOM 730 C C . ASP A 1 89 ? 3.917 7.712 17.475 1.00 89.25 89 ASP A C 1
ATOM 732 O O . ASP A 1 89 ? 3.690 6.901 18.377 1.00 89.25 89 ASP A O 1
ATOM 736 N N . THR A 1 90 ? 3.144 7.753 16.382 1.00 87.00 90 THR A N 1
ATOM 737 C CA . THR A 1 90 ? 2.008 6.847 16.173 1.00 87.00 90 THR A CA 1
ATOM 738 C C . THR A 1 90 ? 2.478 5.395 16.220 1.00 87.00 90 THR A C 1
ATOM 740 O O . THR A 1 90 ? 3.283 4.945 15.402 1.00 87.00 90 THR A O 1
ATOM 743 N N . VAL A 1 91 ? 1.931 4.625 17.163 1.00 87.12 91 VAL A N 1
ATOM 744 C CA . VAL A 1 91 ? 2.307 3.224 17.374 1.00 87.12 91 VAL A CA 1
ATOM 745 C C . VAL A 1 91 ? 1.619 2.307 16.360 1.00 87.12 91 VAL A C 1
ATOM 747 O O . VAL A 1 91 ? 0.407 2.079 16.405 1.00 87.12 91 VAL A O 1
ATOM 750 N N . ILE A 1 92 ? 2.410 1.686 15.486 1.00 84.44 92 ILE A N 1
ATOM 751 C CA . ILE A 1 92 ? 1.944 0.730 14.474 1.00 84.44 92 ILE A CA 1
ATOM 752 C C . ILE A 1 92 ? 1.839 -0.689 15.051 1.00 84.44 92 ILE A C 1
ATOM 754 O O . ILE A 1 92 ? 0.886 -1.422 14.748 1.00 84.44 92 ILE A O 1
ATOM 758 N N . SER A 1 93 ? 2.767 -1.090 15.925 1.00 82.44 93 SER A N 1
ATOM 759 C CA . SER A 1 93 ? 2.770 -2.408 16.577 1.00 82.44 93 SER A CA 1
ATOM 760 C C . SER A 1 93 ? 3.341 -2.356 17.991 1.00 82.44 93 SER A C 1
ATOM 762 O O . SER A 1 93 ? 4.239 -1.573 18.265 1.00 82.44 93 SER A O 1
ATOM 764 N N . LYS A 1 94 ? 2.830 -3.226 18.873 1.00 79.88 94 LYS A N 1
ATOM 765 C CA . LYS A 1 94 ? 3.302 -3.417 20.260 1.00 79.88 94 LYS A CA 1
ATOM 766 C C . LYS A 1 94 ? 3.775 -4.854 20.543 1.00 79.88 94 LYS A C 1
ATOM 768 O O . LYS A 1 94 ? 3.916 -5.236 21.692 1.00 79.88 94 LYS A O 1
ATOM 773 N N . LYS A 1 95 ? 3.920 -5.697 19.511 1.00 68.56 95 LYS A N 1
ATOM 774 C CA . LYS A 1 95 ? 3.974 -7.165 19.680 1.00 68.56 95 LYS A CA 1
ATOM 775 C C . LYS A 1 95 ? 5.299 -7.720 20.229 1.00 68.56 95 LYS A C 1
ATOM 777 O O . LYS A 1 95 ? 5.268 -8.769 20.851 1.00 68.56 95 LYS A O 1
ATOM 782 N N . LEU A 1 96 ? 6.426 -7.072 19.932 1.00 66.00 96 LEU A N 1
ATOM 783 C CA . LEU A 1 96 ? 7.779 -7.506 20.334 1.00 66.00 96 LEU A CA 1
ATOM 784 C C . LEU A 1 96 ? 8.630 -6.297 20.729 1.00 66.00 96 LEU A C 1
ATOM 786 O O . LEU A 1 96 ? 9.220 -6.257 21.797 1.00 66.00 96 LEU A O 1
ATOM 790 N N . LYS A 1 97 ? 8.611 -5.271 19.878 1.00 77.44 97 LYS A N 1
ATOM 791 C CA . LYS A 1 97 ? 9.095 -3.921 20.155 1.00 77.44 97 LYS A CA 1
ATOM 792 C C . LYS A 1 97 ? 7.983 -2.950 19.778 1.00 77.44 97 LYS A C 1
ATOM 794 O O . LYS A 1 97 ? 7.226 -3.227 18.837 1.00 77.44 97 LYS A O 1
ATOM 799 N N . VAL A 1 98 ? 7.853 -1.853 20.521 1.00 81.75 98 VAL A N 1
ATOM 800 C CA . VAL A 1 98 ? 6.990 -0.745 20.101 1.00 81.75 98 VAL A CA 1
ATOM 801 C C . VAL A 1 98 ? 7.570 -0.209 18.799 1.00 81.75 98 VAL A C 1
ATOM 803 O O . VAL A 1 98 ? 8.704 0.253 18.776 1.00 81.75 98 VAL A O 1
ATOM 806 N N . LEU A 1 99 ? 6.815 -0.363 17.716 1.00 85.81 99 LEU A N 1
ATOM 807 C CA . LEU A 1 99 ? 7.203 0.096 16.392 1.00 85.81 99 LEU A CA 1
ATOM 808 C C . LEU A 1 99 ? 6.360 1.313 16.048 1.00 85.81 99 LEU A C 1
ATOM 810 O O . LEU A 1 99 ? 5.130 1.207 15.956 1.00 85.81 99 LEU A O 1
ATOM 814 N N . THR A 1 100 ? 7.025 2.448 15.886 1.00 88.88 100 THR A N 1
ATOM 815 C CA . THR A 1 100 ? 6.399 3.732 15.564 1.00 88.88 100 THR A CA 1
ATOM 816 C C . THR A 1 100 ? 6.485 4.041 14.071 1.00 88.88 100 THR A C 1
ATOM 818 O O . THR A 1 100 ? 7.204 3.377 13.319 1.00 88.88 100 THR A O 1
ATOM 821 N N . VAL A 1 101 ? 5.749 5.060 13.629 1.00 85.25 101 VAL A N 1
ATOM 822 C CA . VAL A 1 101 ? 5.885 5.626 12.278 1.00 85.25 101 VAL A CA 1
ATOM 823 C C . VAL A 1 101 ? 7.320 6.108 12.036 1.00 85.25 101 VAL A C 1
ATOM 825 O O . VAL A 1 101 ? 7.885 5.824 10.981 1.00 85.25 101 VAL A O 1
ATOM 828 N N . LYS A 1 102 ? 7.942 6.747 13.034 1.00 86.44 102 LYS A N 1
ATOM 829 C CA . LYS A 1 102 ? 9.340 7.194 12.987 1.00 86.44 102 LYS A CA 1
ATOM 830 C C . LYS A 1 102 ? 10.322 6.053 12.721 1.00 86.44 102 LYS A C 1
ATOM 832 O O . LYS A 1 102 ? 11.215 6.203 11.892 1.00 86.44 102 LYS A O 1
ATOM 837 N N . ASP A 1 103 ? 10.153 4.913 13.394 1.00 86.56 103 ASP A N 1
ATOM 838 C CA . ASP A 1 103 ? 11.013 3.741 13.173 1.00 86.56 103 ASP A CA 1
ATOM 839 C C . ASP A 1 103 ? 10.889 3.212 11.744 1.00 86.56 103 ASP A C 1
ATOM 841 O O . ASP A 1 103 ? 11.890 2.935 11.094 1.00 86.56 103 ASP A O 1
ATOM 845 N N . LEU A 1 104 ? 9.660 3.114 11.235 1.00 83.81 104 LEU A N 1
ATOM 846 C CA . LEU A 1 104 ? 9.399 2.620 9.882 1.00 83.81 104 LEU A CA 1
ATOM 847 C C . LEU A 1 104 ? 9.937 3.558 8.802 1.00 83.81 104 LEU A C 1
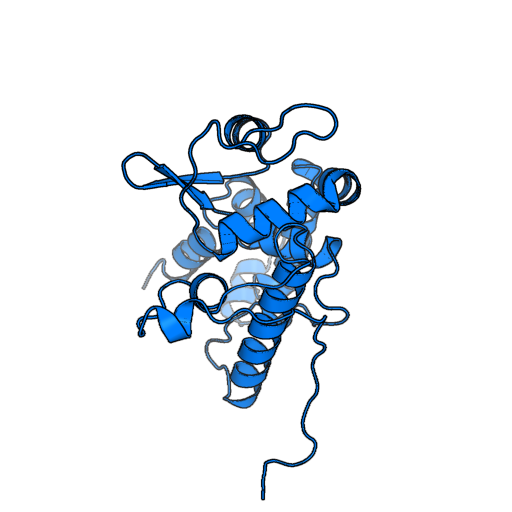ATOM 849 O O . LEU A 1 104 ? 10.394 3.081 7.766 1.00 83.81 104 LEU A O 1
ATOM 853 N N . MET A 1 105 ? 9.901 4.868 9.050 1.00 82.62 105 MET A N 1
ATOM 854 C CA . MET A 1 105 ? 10.526 5.859 8.179 1.00 82.62 105 MET A CA 1
ATOM 855 C C . MET A 1 105 ? 12.053 5.723 8.193 1.00 82.62 105 MET A C 1
ATOM 857 O O . MET A 1 105 ? 12.658 5.623 7.129 1.00 82.62 105 MET A O 1
ATOM 861 N N . ARG A 1 106 ? 12.673 5.665 9.383 1.00 81.94 106 ARG A N 1
ATOM 862 C CA . ARG A 1 106 ? 14.130 5.482 9.540 1.00 81.94 106 ARG A CA 1
ATOM 863 C C . ARG A 1 106 ? 14.618 4.226 8.821 1.00 81.94 106 ARG A C 1
ATOM 865 O O . ARG A 1 106 ? 15.652 4.258 8.166 1.00 81.94 106 ARG A O 1
ATOM 872 N N . ASP A 1 107 ? 13.865 3.138 8.940 1.00 80.56 107 ASP A N 1
ATOM 873 C CA . ASP A 1 107 ? 14.242 1.837 8.393 1.00 80.56 107 ASP A CA 1
ATOM 874 C C . ASP A 1 107 ? 13.856 1.685 6.899 1.00 80.56 107 ASP A C 1
ATOM 876 O O . ASP A 1 107 ? 14.058 0.623 6.313 1.00 80.56 107 ASP A O 1
ATOM 880 N N . GLY A 1 108 ? 13.311 2.735 6.266 1.00 74.00 108 GLY A N 1
ATOM 881 C CA . GLY A 1 108 ? 13.034 2.782 4.825 1.00 74.00 108 GLY A CA 1
ATOM 882 C C . GLY A 1 108 ? 11.775 2.035 4.371 1.00 74.00 108 GLY A C 1
ATOM 883 O O . GLY A 1 108 ? 11.603 1.788 3.179 1.00 74.00 108 GLY A O 1
ATOM 884 N N . TYR A 1 109 ? 10.879 1.674 5.293 1.00 75.94 109 TYR A N 1
ATOM 885 C CA . TYR A 1 109 ? 9.629 0.964 4.985 1.00 75.94 109 TYR A CA 1
ATOM 886 C C . TYR A 1 109 ? 8.434 1.896 4.747 1.00 75.94 109 TYR A C 1
ATOM 888 O O . TYR A 1 109 ? 7.363 1.426 4.351 1.00 75.94 109 TYR A O 1
ATOM 896 N N . LEU A 1 110 ? 8.590 3.196 5.015 1.00 77.12 110 LEU A N 1
ATOM 897 C CA . LEU A 1 110 ? 7.541 4.203 4.895 1.00 77.12 110 LEU A CA 1
ATOM 898 C C . LEU A 1 110 ? 8.128 5.543 4.444 1.00 77.12 110 LEU A C 1
ATOM 900 O O . LEU A 1 110 ? 9.063 6.040 5.065 1.00 77.12 110 LEU A O 1
ATOM 904 N N . ILE A 1 111 ? 7.551 6.149 3.407 1.00 78.62 111 ILE A N 1
ATOM 905 C CA . ILE A 1 111 ? 7.831 7.542 3.047 1.00 78.62 111 ILE A CA 1
ATOM 906 C C . ILE A 1 111 ? 6.714 8.395 3.646 1.00 78.62 111 ILE A C 1
ATOM 908 O O . ILE A 1 111 ? 5.553 7.984 3.685 1.00 78.62 111 ILE A O 1
ATOM 912 N N . LEU A 1 112 ? 7.072 9.558 4.182 1.00 82.44 112 LEU A N 1
ATOM 913 C CA . LEU A 1 112 ? 6.125 10.474 4.800 1.00 82.44 112 LEU A CA 1
ATOM 914 C C . LEU A 1 112 ? 6.089 11.787 4.035 1.00 82.44 112 LEU A C 1
ATOM 916 O O . LEU A 1 112 ? 7.129 12.392 3.781 1.00 82.44 112 LEU A O 1
ATOM 920 N N . LYS A 1 113 ? 4.878 12.255 3.745 1.00 82.19 113 LYS A N 1
ATOM 921 C CA . LYS A 1 113 ? 4.627 13.590 3.210 1.00 82.19 113 LYS A CA 1
ATOM 922 C C . LYS A 1 113 ? 4.105 14.490 4.318 1.00 82.19 113 LYS A C 1
ATOM 924 O O . LYS A 1 113 ? 3.108 14.159 4.956 1.00 82.19 113 LYS A O 1
ATOM 929 N N . ASN A 1 114 ? 4.765 15.620 4.551 1.00 84.88 114 ASN A N 1
ATOM 930 C CA . ASN A 1 114 ? 4.294 16.607 5.518 1.00 84.88 114 ASN A CA 1
ATOM 931 C C . ASN A 1 114 ? 2.983 17.244 5.020 1.00 84.88 114 ASN A C 1
ATOM 933 O O . ASN A 1 114 ? 2.896 17.689 3.874 1.00 84.88 114 ASN A O 1
ATOM 937 N N . VAL A 1 115 ? 1.974 17.269 5.890 1.00 85.62 115 VAL A N 1
ATOM 938 C CA . VAL A 1 115 ? 0.712 17.983 5.698 1.00 85.62 115 VAL A CA 1
ATOM 939 C C . VAL A 1 115 ? 0.411 18.776 6.973 1.00 85.62 115 VAL A C 1
ATOM 941 O O . VAL A 1 115 ? -0.322 18.334 7.862 1.00 85.62 115 VAL A O 1
ATOM 944 N N . GLY A 1 116 ? 1.022 19.958 7.069 1.00 86.94 116 GLY A N 1
ATOM 945 C CA . GLY A 1 116 ? 0.880 20.871 8.201 1.00 86.94 116 GLY A CA 1
ATOM 946 C C . GLY A 1 116 ? 1.608 20.356 9.442 1.00 86.94 116 GLY A C 1
ATOM 947 O O . GLY A 1 116 ? 2.832 20.276 9.472 1.00 86.94 116 GLY A O 1
ATOM 948 N N . THR A 1 117 ? 0.852 20.020 10.486 1.00 86.19 117 THR A N 1
ATOM 949 C CA . THR A 1 117 ? 1.402 19.476 11.740 1.00 86.19 117 THR A CA 1
ATOM 950 C C . THR A 1 117 ? 1.505 17.951 11.745 1.00 86.19 117 THR A C 1
ATOM 952 O O . THR A 1 117 ? 2.062 17.384 12.682 1.00 86.19 117 THR A O 1
ATOM 955 N N . LYS A 1 118 ? 0.977 17.278 10.714 1.00 89.56 118 LYS A N 1
ATOM 956 C CA . LYS A 1 118 ? 0.916 15.814 10.606 1.00 89.56 118 LYS A CA 1
ATOM 957 C C . LYS A 1 118 ? 1.580 15.312 9.331 1.00 89.56 118 LYS A C 1
ATOM 959 O O . LYS A 1 118 ? 1.964 16.086 8.457 1.00 89.56 118 LYS A O 1
ATOM 964 N N . TYR A 1 119 ? 1.678 13.993 9.210 1.00 87.00 119 TYR A N 1
ATOM 965 C CA . TYR A 1 119 ? 2.278 13.322 8.064 1.00 87.00 119 TYR A CA 1
ATOM 966 C C . TYR A 1 119 ? 1.294 12.370 7.395 1.00 87.00 119 TYR A C 1
ATOM 968 O O . TYR A 1 119 ? 0.528 11.685 8.065 1.00 87.00 119 TYR A O 1
ATOM 976 N N . LEU A 1 120 ? 1.343 12.279 6.071 1.00 85.31 120 LEU A N 1
ATOM 977 C CA . LEU A 1 120 ? 0.682 11.226 5.312 1.00 85.31 120 LEU A CA 1
ATOM 978 C C . LEU A 1 120 ? 1.677 10.116 4.997 1.00 85.31 120 LEU A C 1
ATOM 980 O O . LEU A 1 120 ? 2.785 10.377 4.533 1.00 85.31 120 LEU A O 1
ATOM 984 N N . ALA A 1 121 ? 1.252 8.877 5.227 1.00 82.62 121 ALA A N 1
ATOM 985 C CA . ALA A 1 121 ? 1.953 7.690 4.763 1.00 82.62 121 ALA A CA 1
ATOM 986 C C . ALA A 1 121 ? 1.876 7.607 3.233 1.00 82.62 121 ALA A C 1
ATOM 988 O O . ALA A 1 121 ? 0.835 7.274 2.672 1.00 82.62 121 ALA A O 1
ATOM 989 N N . GLU A 1 122 ? 2.979 7.869 2.551 1.00 78.81 122 GLU A N 1
ATOM 990 C CA . GLU A 1 122 ? 3.073 7.734 1.104 1.00 78.81 122 GLU A CA 1
ATOM 991 C C . GLU A 1 122 ? 3.849 6.455 0.790 1.00 78.81 122 GLU A C 1
ATOM 993 O O . GLU A 1 122 ? 5.023 6.308 1.126 1.00 78.81 122 GLU A O 1
ATOM 998 N N . MET A 1 123 ? 3.172 5.469 0.205 1.00 79.50 123 MET A N 1
ATOM 999 C CA . MET A 1 123 ? 3.841 4.307 -0.359 1.00 79.50 123 MET A CA 1
ATOM 1000 C C . MET A 1 123 ? 3.936 4.504 -1.866 1.00 79.50 123 MET A C 1
ATOM 1002 O O . MET A 1 123 ? 2.899 4.602 -2.524 1.00 79.50 123 MET A O 1
ATOM 1006 N N . PRO A 1 124 ? 5.157 4.511 -2.425 1.00 78.12 124 PRO A N 1
ATOM 1007 C CA . PRO A 1 124 ? 5.349 4.461 -3.862 1.00 78.12 124 PRO A CA 1
ATOM 1008 C C . PRO A 1 124 ? 4.571 3.307 -4.479 1.00 78.12 124 PRO A C 1
ATOM 1010 O O . PRO A 1 124 ? 4.450 2.234 -3.877 1.00 78.12 124 PRO A O 1
ATOM 1013 N N . PHE A 1 125 ? 4.102 3.497 -5.707 1.00 75.69 125 PHE A N 1
ATOM 1014 C CA . PHE A 1 125 ? 3.295 2.494 -6.400 1.00 75.69 125 PHE A CA 1
ATOM 1015 C C . PHE A 1 125 ? 3.959 1.104 -6.428 1.00 75.69 125 PHE A C 1
ATOM 1017 O O . PHE A 1 125 ? 3.319 0.098 -6.119 1.00 75.69 125 PHE A O 1
ATOM 1024 N N . TYR A 1 126 ? 5.270 1.049 -6.686 1.00 79.50 126 TYR A N 1
ATOM 1025 C CA . TYR A 1 126 ? 6.060 -0.186 -6.638 1.00 79.50 126 TYR A CA 1
ATOM 1026 C C . TYR A 1 126 ? 5.968 -0.903 -5.281 1.00 79.50 126 TYR A C 1
ATOM 1028 O O . TYR A 1 126 ? 5.840 -2.124 -5.229 1.00 79.50 126 TYR A O 1
ATOM 1036 N N . PHE A 1 127 ? 5.982 -0.162 -4.170 1.00 82.75 127 PHE A N 1
ATOM 1037 C CA . PHE A 1 127 ? 5.876 -0.741 -2.829 1.00 82.75 127 PHE A CA 1
ATOM 1038 C C . PHE A 1 127 ? 4.459 -1.256 -2.580 1.00 82.75 127 PHE A C 1
ATOM 1040 O O . PHE A 1 127 ? 4.303 -2.371 -2.082 1.00 82.75 127 PHE A O 1
ATOM 1047 N N . ILE A 1 128 ? 3.430 -0.501 -2.981 1.00 81.00 128 ILE A N 1
ATOM 1048 C CA . ILE A 1 128 ? 2.034 -0.956 -2.899 1.00 81.00 128 ILE A CA 1
ATOM 1049 C C . ILE A 1 128 ? 1.874 -2.281 -3.650 1.00 81.00 128 ILE A C 1
ATOM 1051 O O . ILE A 1 128 ? 1.305 -3.224 -3.100 1.00 81.00 128 ILE A O 1
ATOM 1055 N N . TYR A 1 129 ? 2.436 -2.385 -4.856 1.00 79.44 129 TYR A N 1
ATOM 1056 C CA . TYR A 1 129 ? 2.410 -3.606 -5.659 1.00 79.44 129 TYR A CA 1
ATOM 1057 C C . TYR A 1 129 ? 3.128 -4.781 -4.974 1.00 79.44 129 TYR A C 1
ATOM 1059 O O . TYR A 1 129 ? 2.575 -5.881 -4.894 1.00 79.44 129 TYR A O 1
ATOM 1067 N N . ILE A 1 130 ? 4.339 -4.572 -4.440 1.00 84.88 130 ILE A N 1
ATOM 1068 C CA . ILE A 1 130 ? 5.101 -5.622 -3.735 1.00 84.88 130 ILE A CA 1
ATOM 1069 C C . ILE A 1 130 ? 4.306 -6.127 -2.528 1.00 84.88 130 ILE A C 1
ATOM 1071 O O . ILE A 1 130 ? 4.117 -7.335 -2.357 1.00 84.88 130 ILE A O 1
ATOM 1075 N N . TYR A 1 131 ? 3.788 -5.208 -1.712 1.00 87.06 131 TYR A N 1
ATOM 1076 C CA . TYR A 1 131 ? 2.980 -5.546 -0.543 1.00 87.06 131 TYR A CA 1
ATOM 1077 C C . TYR A 1 131 ? 1.706 -6.282 -0.946 1.00 87.06 131 TYR A C 1
ATOM 1079 O O . TYR A 1 131 ? 1.366 -7.290 -0.332 1.00 87.06 131 TYR A O 1
ATOM 1087 N N . TYR A 1 132 ? 1.021 -5.816 -1.988 1.00 80.62 132 TYR A N 1
ATOM 1088 C CA . TYR A 1 132 ? -0.172 -6.458 -2.525 1.00 80.62 132 TYR A CA 1
ATOM 1089 C C . TYR A 1 132 ? 0.082 -7.921 -2.911 1.00 80.62 132 TYR A C 1
ATOM 1091 O O . TYR A 1 132 ? -0.626 -8.811 -2.423 1.00 80.62 132 TYR A O 1
ATOM 1099 N N . ARG A 1 133 ? 1.130 -8.169 -3.710 1.00 80.50 133 ARG A N 1
ATOM 1100 C CA . ARG A 1 133 ? 1.529 -9.505 -4.181 1.00 80.50 133 ARG A CA 1
ATOM 1101 C C . ARG A 1 133 ? 1.833 -10.444 -3.014 1.00 80.50 133 ARG A C 1
ATOM 1103 O O . ARG A 1 133 ? 1.279 -11.537 -2.938 1.00 80.50 133 ARG A O 1
ATOM 1110 N N . TRP A 1 134 ? 2.663 -10.012 -2.067 1.00 85.19 134 TRP A N 1
ATOM 1111 C CA . TRP A 1 134 ? 3.075 -10.850 -0.934 1.00 85.19 134 TRP A CA 1
ATOM 1112 C C . TRP A 1 134 ? 1.975 -11.081 0.103 1.00 85.19 134 TRP A C 1
ATOM 1114 O O . TRP A 1 134 ? 1.910 -12.138 0.742 1.00 85.19 134 TRP A O 1
ATOM 1124 N N . LEU A 1 135 ? 1.086 -10.106 0.290 1.00 85.19 135 LEU A N 1
ATOM 1125 C CA . LEU A 1 135 ? -0.042 -10.230 1.209 1.00 85.19 135 LEU A CA 1
ATOM 1126 C C . LEU A 1 135 ? -1.200 -11.044 0.630 1.00 85.19 135 LEU A C 1
ATOM 1128 O O . LEU A 1 135 ? -2.091 -11.405 1.411 1.00 85.19 135 LEU A O 1
ATOM 1132 N N . ASN A 1 136 ? -1.165 -11.358 -0.671 1.00 80.19 136 ASN A N 1
ATOM 1133 C CA . ASN A 1 136 ? -2.174 -12.126 -1.399 1.00 80.19 136 ASN A CA 1
ATOM 1134 C C . ASN A 1 136 ? -3.599 -11.652 -1.052 1.00 80.19 136 ASN A C 1
ATOM 1136 O O . ASN A 1 136 ? -4.418 -12.404 -0.518 1.00 80.19 136 ASN A O 1
ATOM 1140 N N . ILE A 1 137 ? -3.840 -10.342 -1.205 1.00 74.06 137 ILE A N 1
ATOM 1141 C CA . ILE A 1 137 ? -5.097 -9.697 -0.777 1.00 74.06 137 ILE A CA 1
ATOM 1142 C C . ILE A 1 137 ? -6.257 -10.090 -1.700 1.00 74.06 137 ILE A C 1
ATOM 1144 O O . ILE A 1 137 ? -7.378 -10.292 -1.221 1.00 74.06 137 ILE A O 1
ATOM 1148 N N . VAL A 1 138 ? -5.968 -10.255 -2.992 1.00 65.06 138 VAL A N 1
ATOM 1149 C CA . VAL A 1 138 ? -6.855 -10.879 -3.976 1.00 65.06 138 VAL A CA 1
ATOM 1150 C C . VAL A 1 138 ? -6.030 -11.931 -4.729 1.00 65.06 138 VAL A C 1
ATOM 1152 O O . VAL A 1 138 ? -5.017 -11.568 -5.329 1.00 65.06 138 VAL A O 1
ATOM 1155 N N . PRO A 1 139 ? -6.400 -13.220 -4.655 1.00 60.12 139 PRO A N 1
ATOM 1156 C CA . PRO A 1 139 ? -5.779 -14.259 -5.470 1.00 60.12 139 PRO A CA 1
ATOM 1157 C C . PRO A 1 139 ? -6.057 -14.002 -6.959 1.00 60.12 139 PRO A C 1
ATOM 1159 O O . PRO A 1 139 ? -7.145 -13.550 -7.305 1.00 60.12 139 PRO A O 1
ATOM 1162 N N . ASP A 1 140 ? -5.085 -14.294 -7.821 1.00 57.00 140 ASP A N 1
ATOM 1163 C CA . ASP A 1 140 ? -5.233 -14.391 -9.286 1.00 57.00 140 ASP A CA 1
ATOM 1164 C C . ASP A 1 140 ? -5.554 -13.114 -10.086 1.00 57.00 140 ASP A C 1
ATOM 1166 O O . ASP A 1 140 ? -5.809 -13.181 -11.288 1.00 57.00 140 ASP A O 1
ATOM 1170 N N . THR A 1 141 ? -5.459 -11.916 -9.504 1.00 53.22 141 THR A N 1
ATOM 1171 C CA . THR A 1 141 ? -5.562 -10.684 -10.308 1.00 53.22 141 THR A CA 1
ATOM 1172 C C . THR A 1 141 ? -4.285 -10.450 -11.110 1.00 53.22 141 THR A C 1
ATOM 1174 O O . THR A 1 141 ? -3.236 -10.103 -10.557 1.00 53.22 141 THR A O 1
ATOM 1177 N N . THR A 1 142 ? -4.392 -10.608 -12.425 1.00 51.41 142 THR A N 1
ATOM 1178 C CA . THR A 1 142 ? -3.373 -10.269 -13.419 1.00 51.41 142 THR A CA 1
ATOM 1179 C C . THR A 1 142 ? -2.793 -8.874 -13.197 1.00 51.41 142 THR A C 1
ATOM 1181 O O . THR A 1 142 ? -3.517 -7.884 -13.088 1.00 51.41 142 THR A O 1
ATOM 1184 N N . HIS A 1 143 ? -1.463 -8.801 -13.221 1.00 51.62 143 HIS A N 1
ATOM 1185 C CA . HIS A 1 143 ? -0.622 -7.610 -13.063 1.00 51.62 143 HIS A CA 1
ATOM 1186 C C . HIS A 1 143 ? -1.057 -6.374 -13.880 1.00 51.62 143 HIS A C 1
ATOM 1188 O O . HIS A 1 143 ? -0.747 -5.251 -13.494 1.00 51.62 143 HIS A O 1
ATOM 1194 N N . LYS A 1 144 ? -1.824 -6.570 -14.961 1.00 52.94 144 LYS A N 1
ATOM 1195 C CA . LYS A 1 144 ? -2.381 -5.521 -15.831 1.00 52.94 144 LYS A CA 1
ATOM 1196 C C . LYS A 1 144 ? -3.411 -4.607 -15.143 1.00 52.94 144 LYS A C 1
ATOM 1198 O O . LYS A 1 144 ? -3.660 -3.509 -15.617 1.00 52.94 144 LYS A O 1
ATOM 1203 N N . MET A 1 145 ? -3.997 -5.019 -14.017 1.00 53.56 145 MET A N 1
ATOM 1204 C CA . MET A 1 145 ? -5.125 -4.316 -13.381 1.00 53.56 145 MET A CA 1
ATOM 1205 C C . MET A 1 145 ? -4.752 -3.095 -12.536 1.00 53.56 145 MET A C 1
ATOM 1207 O O . MET A 1 145 ? -5.644 -2.412 -12.054 1.00 53.56 145 MET A O 1
ATOM 1211 N N . LEU A 1 146 ? -3.469 -2.806 -12.323 1.00 53.66 146 LEU A N 1
ATOM 1212 C CA . LEU A 1 146 ? -3.043 -1.567 -11.662 1.00 53.66 146 LEU A CA 1
ATOM 1213 C C . LEU A 1 146 ? -2.615 -0.481 -12.664 1.00 53.66 146 LEU A C 1
ATOM 1215 O O . LEU A 1 146 ? -2.114 0.563 -12.254 1.00 53.66 146 LEU A O 1
ATOM 1219 N N . GLN A 1 147 ? -2.829 -0.715 -13.962 1.00 54.09 147 GLN A N 1
ATOM 1220 C CA . GLN A 1 147 ? -2.636 0.280 -15.009 1.00 54.09 147 GLN A CA 1
ATOM 1221 C C . GLN A 1 147 ? -3.983 0.914 -15.378 1.00 54.09 147 GLN A C 1
ATOM 1223 O O . GLN A 1 147 ? -4.889 0.205 -15.822 1.00 54.09 147 GLN A O 1
ATOM 1228 N N . PRO A 1 148 ? -4.133 2.238 -15.251 1.00 45.81 148 PRO A N 1
ATOM 1229 C CA . PRO A 1 148 ? -5.074 2.962 -16.085 1.00 45.81 148 PRO A CA 1
ATOM 1230 C C . PRO A 1 148 ? -4.539 2.889 -17.520 1.00 45.81 148 PRO A C 1
ATOM 1232 O O . PRO A 1 148 ? -3.505 3.482 -17.827 1.00 45.81 148 PRO A O 1
ATOM 1235 N N . ASP A 1 149 ? -5.200 2.131 -18.390 1.00 48.53 149 ASP A N 1
ATOM 1236 C CA . ASP A 1 149 ? -4.924 2.222 -19.821 1.00 48.53 149 ASP A CA 1
ATOM 1237 C C . ASP A 1 149 ? -5.451 3.582 -20.312 1.00 48.53 149 ASP A C 1
ATOM 1239 O O . ASP A 1 149 ? -6.600 3.948 -20.078 1.00 48.53 149 ASP A O 1
ATOM 1243 N N . SER A 1 150 ? -4.626 4.366 -21.000 1.00 43.62 150 SER A N 1
ATOM 1244 C CA . SER A 1 150 ? -5.095 5.603 -21.644 1.00 43.62 150 SER A CA 1
ATOM 1245 C C . SER A 1 150 ? -6.204 5.361 -22.686 1.00 43.62 150 SER A C 1
ATOM 1247 O O . SER A 1 150 ? -6.911 6.294 -23.058 1.00 43.62 150 SER A O 1
ATOM 1249 N N . LYS A 1 151 ? -6.376 4.108 -23.129 1.00 50.09 151 LYS A N 1
ATOM 1250 C CA . LYS A 1 151 ? -7.425 3.609 -24.028 1.00 50.09 151 LYS A CA 1
ATOM 1251 C C . LYS A 1 151 ? -8.422 2.688 -23.312 1.00 50.09 151 LYS A C 1
ATOM 1253 O O . LYS A 1 151 ? -9.073 1.874 -23.963 1.00 50.09 151 LYS A O 1
ATOM 1258 N N . MET A 1 152 ? -8.519 2.772 -21.981 1.00 53.69 152 MET A N 1
ATOM 1259 C CA . MET A 1 152 ? -9.340 1.874 -21.164 1.00 53.69 152 MET A CA 1
ATOM 1260 C C . MET A 1 152 ? -10.807 1.912 -21.606 1.00 53.69 152 MET A C 1
ATOM 1262 O O . MET A 1 152 ? -11.536 2.865 -21.342 1.00 53.69 152 MET A O 1
ATOM 1266 N N . VAL A 1 153 ? -11.229 0.845 -22.282 1.00 61.59 153 VAL A N 1
ATOM 1267 C CA . VAL A 1 153 ? -12.628 0.594 -22.645 1.00 61.59 153 VAL A CA 1
ATOM 1268 C C . VAL A 1 153 ? -13.438 0.344 -21.365 1.00 61.59 153 VAL A C 1
ATOM 1270 O O . VAL A 1 153 ? -12.879 -0.104 -20.359 1.00 61.59 153 VAL A O 1
ATOM 1273 N N . TRP A 1 154 ? -14.742 0.635 -21.393 1.00 60.00 154 TRP A N 1
ATOM 1274 C CA . TRP A 1 154 ? -15.642 0.541 -20.234 1.00 60.00 154 TRP A CA 1
ATOM 1275 C C . TRP A 1 154 ? -15.490 -0.780 -19.462 1.00 60.00 154 TRP A C 1
ATOM 1277 O O . TRP A 1 154 ? -15.247 -0.754 -18.258 1.00 60.00 154 TRP A O 1
ATOM 1287 N N . ASP A 1 155 ? -15.485 -1.924 -20.143 1.00 65.25 155 ASP A N 1
ATOM 1288 C CA . ASP A 1 155 ? -15.328 -3.241 -19.506 1.00 65.25 155 ASP A CA 1
ATOM 1289 C C . ASP A 1 155 ? -14.042 -3.353 -18.667 1.00 65.25 155 ASP A C 1
ATOM 1291 O O . ASP A 1 155 ? -14.019 -3.949 -17.586 1.00 65.25 155 ASP A O 1
ATOM 1295 N N . THR A 1 156 ? -12.949 -2.747 -19.131 1.00 66.38 156 THR A N 1
ATOM 1296 C CA . THR A 1 156 ? -11.674 -2.727 -18.409 1.00 66.38 156 THR A CA 1
ATOM 1297 C C . THR A 1 156 ? -11.771 -1.831 -17.172 1.00 66.38 156 THR A C 1
ATOM 1299 O O . THR A 1 156 ? -11.275 -2.209 -16.106 1.00 66.38 156 THR A O 1
ATOM 1302 N N . LEU A 1 157 ? -12.449 -0.682 -17.274 1.00 64.81 157 LEU A N 1
ATOM 1303 C CA . LEU A 1 157 ? -12.695 0.222 -16.146 1.00 64.81 157 LEU A CA 1
ATOM 1304 C C . LEU A 1 157 ? -13.592 -0.428 -15.081 1.00 64.81 157 LEU A C 1
ATOM 1306 O O . LEU A 1 157 ? -13.290 -0.331 -13.890 1.00 64.81 157 LEU A O 1
ATOM 1310 N N . GLU A 1 158 ? -14.649 -1.139 -15.477 1.00 69.31 158 GLU A N 1
ATOM 1311 C CA . GLU A 1 158 ? -15.511 -1.876 -14.544 1.00 69.31 158 GLU A CA 1
ATOM 1312 C C . GLU A 1 158 ? -14.718 -2.928 -13.768 1.00 69.31 158 GLU A C 1
ATOM 1314 O O . GLU A 1 158 ? -14.788 -2.984 -12.533 1.00 69.31 158 GLU A O 1
ATOM 1319 N N . LYS A 1 159 ? -13.888 -3.711 -14.470 1.00 72.56 159 LYS A N 1
ATOM 1320 C CA . LYS A 1 159 ? -12.995 -4.689 -13.839 1.00 72.56 159 LYS A CA 1
ATOM 1321 C C . LYS A 1 159 ? -12.006 -4.009 -12.8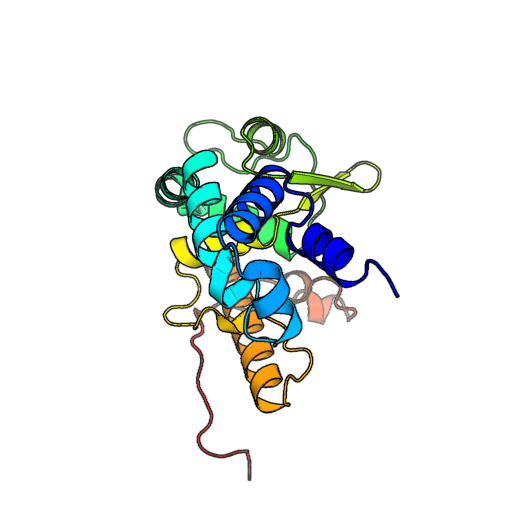97 1.00 72.56 159 LYS A C 1
ATOM 1323 O O . LYS A 1 159 ? -11.804 -4.502 -11.786 1.00 72.56 159 LYS A O 1
ATOM 1328 N N . PHE A 1 160 ? -11.420 -2.876 -13.277 1.00 67.69 160 PHE A N 1
ATOM 1329 C CA . PHE A 1 160 ? -10.530 -2.106 -12.403 1.00 67.69 160 PHE A CA 1
ATOM 1330 C C . PHE A 1 160 ? -11.238 -1.667 -11.115 1.00 67.69 160 PHE A C 1
ATOM 1332 O O . PHE A 1 160 ? -10.760 -1.944 -10.011 1.00 67.69 160 PHE A O 1
ATOM 1339 N N . VAL A 1 161 ? -12.410 -1.039 -11.237 1.00 69.38 161 VAL A N 1
ATOM 1340 C CA . VAL A 1 161 ? -13.198 -0.555 -10.095 1.00 69.38 161 VAL A CA 1
ATOM 1341 C C . VAL A 1 161 ? -13.615 -1.711 -9.186 1.00 69.38 161 VAL A C 1
ATOM 1343 O O . VAL A 1 161 ? -13.513 -1.593 -7.960 1.00 69.38 161 VAL A O 1
ATOM 1346 N N . ALA A 1 162 ? -14.056 -2.836 -9.753 1.00 76.19 162 ALA A N 1
ATOM 1347 C CA . ALA A 1 162 ? -14.428 -4.025 -8.992 1.00 76.19 162 ALA A CA 1
ATOM 1348 C C . ALA A 1 162 ? -13.236 -4.580 -8.199 1.00 76.19 162 ALA A C 1
ATOM 1350 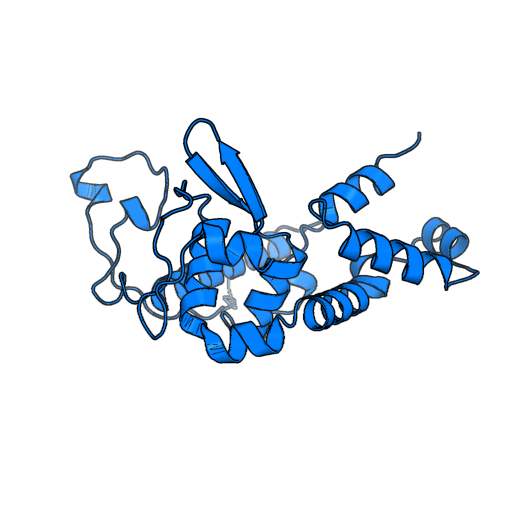O O . ALA A 1 162 ? -13.344 -4.801 -6.990 1.00 76.19 162 ALA A O 1
ATOM 1351 N N . ASN A 1 163 ? -12.074 -4.720 -8.841 1.00 75.94 163 ASN A N 1
ATOM 1352 C CA . ASN A 1 163 ? -10.857 -5.191 -8.183 1.00 75.94 163 ASN A CA 1
ATOM 1353 C C . ASN A 1 163 ? -10.383 -4.237 -7.088 1.00 75.94 163 ASN A C 1
ATOM 1355 O O . ASN A 1 163 ? -10.058 -4.687 -5.989 1.00 75.94 163 ASN A O 1
ATOM 1359 N N . TYR A 1 164 ? -10.421 -2.925 -7.328 1.00 76.56 164 TYR A N 1
ATOM 1360 C CA . TYR A 1 164 ? -10.092 -1.932 -6.307 1.00 76.56 164 TYR A CA 1
ATOM 1361 C C . TYR A 1 164 ? -11.032 -2.022 -5.093 1.00 76.56 164 TYR A C 1
ATOM 1363 O O . TYR A 1 164 ? -10.577 -2.018 -3.943 1.00 76.56 164 TYR A O 1
ATOM 1371 N N . LYS A 1 165 ? -12.345 -2.171 -5.322 1.00 80.31 165 LYS A N 1
ATOM 1372 C CA . LYS A 1 165 ? -13.338 -2.360 -4.250 1.00 80.31 165 LYS A CA 1
ATOM 1373 C C . LYS A 1 165 ? -13.072 -3.637 -3.448 1.00 80.31 165 LYS A C 1
ATOM 1375 O O . LYS A 1 165 ? -13.090 -3.588 -2.216 1.00 80.31 165 LYS A O 1
ATOM 1380 N N . ILE A 1 166 ? -12.779 -4.754 -4.119 1.00 85.12 166 ILE A N 1
ATOM 1381 C CA . ILE A 1 166 ? -12.449 -6.036 -3.477 1.00 85.12 166 ILE A CA 1
ATOM 1382 C C . ILE A 1 166 ? -11.164 -5.912 -2.661 1.00 85.12 166 ILE A C 1
ATOM 1384 O O . ILE A 1 166 ? -11.151 -6.277 -1.486 1.00 85.12 166 ILE A O 1
ATOM 1388 N N . PHE A 1 167 ? -10.106 -5.356 -3.248 1.00 82.50 167 PHE A N 1
ATOM 1389 C CA . PHE A 1 167 ? -8.831 -5.113 -2.580 1.00 82.50 167 PHE A CA 1
ATOM 1390 C C . PHE A 1 167 ? -9.025 -4.313 -1.292 1.00 82.50 167 PHE A C 1
ATOM 1392 O O . PHE A 1 167 ? -8.589 -4.740 -0.221 1.00 82.50 167 PHE A O 1
ATOM 1399 N N . ARG A 1 168 ? -9.746 -3.191 -1.375 1.00 82.81 168 ARG A N 1
ATOM 1400 C CA . ARG A 1 168 ? -10.033 -2.323 -0.233 1.00 82.81 168 ARG A CA 1
ATOM 1401 C C . ARG A 1 168 ? -10.832 -3.048 0.847 1.00 82.81 168 ARG A C 1
ATOM 1403 O O . ARG A 1 168 ? -10.459 -2.993 2.017 1.00 82.81 168 ARG A O 1
ATOM 1410 N N . ASN A 1 169 ? -11.897 -3.754 0.473 1.00 87.94 169 ASN A N 1
ATOM 1411 C CA . ASN A 1 169 ? -12.694 -4.540 1.411 1.00 87.94 169 ASN A CA 1
ATOM 1412 C C . ASN A 1 169 ? -11.851 -5.624 2.103 1.00 87.94 169 ASN A C 1
ATOM 1414 O O . ASN A 1 169 ? -11.846 -5.722 3.330 1.00 87.94 169 ASN A O 1
ATOM 1418 N N . ASN A 1 170 ? -11.107 -6.413 1.328 1.00 89.25 170 ASN A N 1
ATOM 1419 C CA . ASN A 1 170 ? -10.315 -7.526 1.841 1.00 89.25 170 ASN A CA 1
ATOM 1420 C C . ASN A 1 170 ? -9.177 -7.036 2.738 1.00 89.25 170 ASN A C 1
ATOM 1422 O O . ASN A 1 170 ? -8.910 -7.650 3.771 1.00 89.25 170 ASN A O 1
ATOM 1426 N N . LEU A 1 171 ? -8.556 -5.901 2.404 1.00 87.25 171 LEU A N 1
ATOM 1427 C CA . LEU A 1 171 ? -7.592 -5.222 3.267 1.00 87.25 171 LEU A CA 1
ATOM 1428 C C . LEU A 1 171 ? -8.221 -4.857 4.619 1.00 87.25 171 LEU A C 1
ATOM 1430 O O . LEU A 1 171 ? -7.669 -5.204 5.665 1.00 87.25 171 LEU A O 1
ATOM 1434 N N . LEU A 1 172 ? -9.392 -4.210 4.615 1.00 88.19 172 LEU A N 1
ATOM 1435 C CA . LEU A 1 172 ? -10.101 -3.822 5.839 1.00 88.19 172 LEU A CA 1
ATOM 1436 C C . LEU A 1 172 ? -10.518 -5.043 6.672 1.00 88.19 172 LEU A C 1
ATOM 1438 O O . LEU A 1 172 ? -10.321 -5.042 7.887 1.00 88.19 172 LEU A O 1
ATOM 1442 N N . ALA A 1 173 ? -11.001 -6.109 6.031 1.00 88.69 173 ALA A N 1
ATOM 1443 C CA . ALA A 1 173 ? -11.396 -7.355 6.689 1.00 88.69 173 ALA A CA 1
ATOM 1444 C C . ALA A 1 173 ? -10.225 -8.062 7.405 1.00 88.69 173 ALA A C 1
ATOM 1446 O O . ALA A 1 173 ? -10.436 -8.804 8.366 1.00 88.69 173 ALA A O 1
ATOM 1447 N N . LYS A 1 174 ? -8.975 -7.831 6.975 1.00 88.44 174 LYS A N 1
ATOM 1448 C CA . LYS A 1 174 ? -7.770 -8.367 7.638 1.00 88.44 174 LYS A CA 1
ATOM 1449 C C . LYS A 1 174 ? -7.336 -7.550 8.859 1.00 88.44 174 LYS A C 1
ATOM 1451 O O . LYS A 1 174 ? -6.575 -8.055 9.690 1.00 88.44 174 LYS A O 1
ATOM 1456 N N . LEU A 1 175 ? -7.804 -6.310 9.018 1.00 87.12 175 LEU A N 1
ATOM 1457 C CA . LEU A 1 175 ? -7.436 -5.468 10.155 1.00 87.12 175 LEU A CA 1
ATOM 1458 C C . LEU A 1 175 ? -8.204 -5.882 11.413 1.00 87.12 175 LEU A C 1
ATOM 1460 O O . LEU A 1 175 ? -9.429 -5.828 11.468 1.00 87.12 175 LEU A O 1
ATOM 1464 N N . LYS A 1 176 ? -7.469 -6.201 12.487 1.00 82.75 176 LYS A N 1
ATOM 1465 C CA . LYS A 1 176 ? -8.057 -6.634 13.770 1.00 82.75 176 LYS A CA 1
ATOM 1466 C C . LYS A 1 176 ? -9.128 -5.685 14.318 1.00 82.75 176 LYS A C 1
ATOM 1468 O O . LYS A 1 176 ? -10.084 -6.164 14.920 1.00 82.75 176 LYS A O 1
ATOM 1473 N N . LYS A 1 177 ? -8.972 -4.370 14.113 1.00 84.38 177 LYS A N 1
ATOM 1474 C CA . LYS A 1 177 ? -9.924 -3.365 14.607 1.00 84.38 177 LYS A CA 1
ATOM 1475 C C . LYS A 1 177 ? -11.323 -3.492 13.994 1.00 84.38 177 LYS A C 1
ATOM 1477 O O . LYS A 1 177 ? -12.283 -3.117 14.646 1.00 84.38 177 LYS A O 1
ATOM 1482 N N . TYR A 1 178 ? -11.439 -4.086 12.806 1.00 88.31 178 TYR A N 1
ATOM 1483 C CA . TYR A 1 178 ? -12.704 -4.225 12.081 1.00 88.31 178 TYR A CA 1
ATOM 1484 C C . TYR A 1 178 ? -13.330 -5.619 12.193 1.00 88.31 178 TYR A C 1
ATOM 1486 O O . TYR A 1 178 ? -14.307 -5.916 11.512 1.00 88.31 178 TYR A O 1
ATOM 1494 N N . LYS A 1 179 ? -12.831 -6.474 13.102 1.00 83.69 179 LYS A N 1
ATOM 1495 C CA . LYS A 1 179 ? -13.412 -7.807 13.346 1.00 83.69 179 LYS A CA 1
ATOM 1496 C C . LYS A 1 179 ? -14.881 -7.769 13.778 1.00 83.69 179 LYS A C 1
ATOM 1498 O O . LYS A 1 179 ? -15.623 -8.680 13.442 1.00 83.69 179 LYS A O 1
ATOM 1503 N N . LYS A 1 180 ? -15.283 -6.747 14.541 1.00 85.19 180 LYS A N 1
ATOM 1504 C CA . LYS A 1 180 ? -16.667 -6.564 15.020 1.00 85.19 180 LYS A CA 1
ATOM 1505 C C . LYS A 1 180 ? -17.525 -5.719 14.065 1.00 85.19 180 LYS A C 1
ATOM 1507 O O . LYS A 1 180 ? -18.643 -5.363 14.413 1.00 85.19 180 LYS A O 1
ATOM 1512 N N . GLY A 1 181 ? -16.994 -5.387 12.890 1.00 88.25 181 GLY A N 1
ATOM 1513 C CA . GLY A 1 181 ? -17.610 -4.486 11.926 1.00 88.25 181 GLY A CA 1
ATOM 1514 C C . GLY A 1 181 ? -16.898 -3.139 11.818 1.00 88.25 181 GLY A C 1
ATOM 1515 O O . GLY A 1 181 ? -16.010 -2.811 12.608 1.00 88.25 181 GLY A O 1
ATOM 1516 N N . ILE A 1 182 ? -17.287 -2.387 10.797 1.00 92.62 182 ILE A N 1
ATOM 1517 C CA . ILE A 1 182 ? -16.805 -1.046 10.458 1.00 92.62 182 ILE A CA 1
ATOM 1518 C C . ILE A 1 182 ? -18.020 -0.136 10.254 1.00 92.62 182 ILE A C 1
ATOM 1520 O O . ILE A 1 182 ? -19.049 -0.610 9.771 1.00 92.62 182 ILE A O 1
ATOM 1524 N N . SER A 1 183 ? -17.939 1.138 10.641 1.00 92.62 183 SER A N 1
ATOM 1525 C CA . SER A 1 183 ? -19.019 2.089 10.352 1.00 92.62 183 SER A CA 1
ATOM 1526 C C . SER A 1 183 ? -18.993 2.534 8.888 1.00 92.62 183 SER A C 1
ATOM 1528 O O . SER A 1 183 ? -17.936 2.515 8.248 1.00 92.62 183 SER A O 1
ATOM 1530 N N . LEU A 1 184 ? -20.129 2.985 8.351 1.00 88.31 184 LEU A N 1
ATOM 1531 C CA . LEU A 1 184 ? -20.177 3.570 7.007 1.00 88.31 184 LEU A CA 1
ATOM 1532 C C . LEU A 1 184 ? -19.274 4.804 6.884 1.00 88.31 184 LEU A C 1
ATOM 1534 O O . LEU A 1 184 ? -18.642 4.980 5.848 1.00 88.31 184 LEU A O 1
ATOM 1538 N N . LYS A 1 185 ? -19.117 5.596 7.949 1.00 88.56 185 LYS A N 1
ATOM 1539 C CA . LYS A 1 185 ? -18.177 6.727 8.024 1.00 88.56 185 LYS A CA 1
ATOM 1540 C C . LYS A 1 185 ? -16.730 6.308 7.790 1.00 88.56 185 LYS A C 1
ATOM 1542 O O . LYS A 1 185 ? -15.969 6.960 7.075 1.00 88.56 185 LYS A O 1
ATOM 1547 N N . GLU A 1 186 ? -16.321 5.217 8.430 1.00 86.31 186 GLU A N 1
ATOM 1548 C CA . GLU A 1 186 ? -14.966 4.700 8.292 1.00 86.31 186 GLU A CA 1
ATOM 1549 C C . GLU A 1 186 ? -14.775 3.959 6.969 1.00 86.31 186 GLU A C 1
ATOM 1551 O O . GLU A 1 186 ? -13.695 4.047 6.376 1.00 86.31 186 GLU A O 1
ATOM 1556 N N . PHE A 1 187 ? -15.804 3.241 6.513 1.00 86.19 187 PHE A N 1
ATOM 1557 C CA . PHE A 1 187 ? -15.786 2.505 5.257 1.00 86.19 187 PHE A CA 1
ATOM 1558 C C . PHE A 1 187 ? -15.923 3.421 4.043 1.00 86.19 187 PHE A C 1
ATOM 1560 O O . PHE A 1 187 ? -15.381 3.085 3.007 1.00 86.19 187 PHE A O 1
ATOM 1567 N N . TYR A 1 188 ? -16.545 4.590 4.118 1.00 83.94 188 TYR A N 1
ATOM 1568 C CA . TYR A 1 188 ? -16.577 5.592 3.050 1.00 83.94 188 TYR A CA 1
ATOM 1569 C C . TYR A 1 188 ? -15.963 6.886 3.573 1.00 83.94 188 TYR A C 1
ATOM 1571 O O . TYR A 1 188 ? -16.650 7.824 3.964 1.00 83.94 188 TYR A O 1
ATOM 1579 N N . HIS A 1 189 ? -14.631 6.909 3.628 1.00 77.50 189 HIS A N 1
ATOM 1580 C CA . HIS A 1 189 ? -13.903 8.059 4.144 1.00 77.50 189 HIS A CA 1
ATOM 1581 C C . HIS A 1 189 ? -14.248 9.323 3.344 1.00 77.50 189 HIS A C 1
ATOM 1583 O O . HIS A 1 189 ? -14.112 9.319 2.125 1.00 77.50 189 HIS A O 1
ATOM 1589 N N . GLY A 1 190 ? -14.697 10.375 4.034 1.00 75.56 190 GLY A N 1
ATOM 1590 C CA . GLY A 1 190 ? -15.127 11.630 3.407 1.00 75.56 190 GLY A CA 1
ATOM 1591 C C . GLY A 1 190 ? -16.582 11.648 2.926 1.00 75.56 190 GLY A C 1
ATOM 1592 O O . GLY A 1 190 ? -17.001 12.643 2.345 1.00 75.56 190 GLY A O 1
ATOM 1593 N N . ALA A 1 191 ? -17.367 10.590 3.164 1.00 81.06 191 ALA A N 1
ATOM 1594 C CA . ALA A 1 191 ? -18.793 10.604 2.856 1.00 81.06 191 ALA A CA 1
ATOM 1595 C C . ALA A 1 191 ? -19.540 11.653 3.694 1.00 81.06 191 ALA A C 1
ATOM 1597 O O . ALA A 1 191 ? -19.354 11.743 4.909 1.00 81.06 191 ALA A O 1
ATOM 1598 N N . VAL A 1 192 ? -20.424 12.399 3.032 1.00 85.94 192 VAL A N 1
ATOM 1599 C CA . VAL A 1 192 ? -21.305 13.391 3.651 1.00 85.94 192 VAL A CA 1
ATOM 1600 C C . VAL A 1 192 ? -22.704 12.793 3.746 1.00 85.94 192 VAL A C 1
ATOM 1602 O O . VAL A 1 192 ? -23.308 12.449 2.734 1.00 85.94 192 VAL A O 1
ATOM 1605 N N . SER A 1 193 ? -23.204 12.614 4.967 1.00 89.19 193 SER A N 1
ATOM 1606 C CA . SER A 1 193 ? -24.556 12.122 5.250 1.00 89.19 193 SER A CA 1
ATOM 1607 C C . SER A 1 193 ? -24.925 12.426 6.708 1.00 89.19 193 SER A C 1
ATOM 1609 O O . SER A 1 193 ? -24.114 12.974 7.453 1.00 89.19 193 SER A O 1
ATOM 1611 N N . LYS A 1 194 ? -26.145 12.072 7.125 1.00 93.50 194 LYS A N 1
ATOM 1612 C CA . LYS A 1 194 ? -26.583 12.178 8.525 1.00 93.50 194 LYS A CA 1
ATOM 1613 C C . LYS A 1 194 ? -25.747 11.242 9.403 1.00 93.50 194 LYS A C 1
ATOM 1615 O O . LYS A 1 194 ? -25.511 10.098 9.011 1.00 93.50 194 LYS A O 1
ATOM 1620 N N . ASP A 1 195 ? -25.389 11.678 10.611 1.00 91.75 195 ASP A N 1
ATOM 1621 C CA . ASP A 1 195 ? -24.589 10.869 11.547 1.00 91.75 195 ASP A CA 1
ATOM 1622 C C . ASP A 1 195 ? -25.223 9.500 11.819 1.00 91.75 195 ASP A C 1
ATOM 1624 O O . ASP A 1 195 ? -24.538 8.483 11.782 1.00 91.75 195 ASP A O 1
ATOM 1628 N N . LEU A 1 196 ? -26.553 9.449 11.958 1.00 93.38 196 LEU A N 1
ATOM 1629 C CA . LEU A 1 196 ? -27.312 8.202 12.113 1.00 93.38 196 LEU A CA 1
ATOM 1630 C C . LEU A 1 196 ? -27.023 7.174 11.006 1.00 93.38 196 LEU A C 1
ATOM 1632 O O . LEU A 1 196 ? -26.970 5.980 11.282 1.00 93.38 196 LEU A O 1
ATOM 1636 N N . VAL A 1 197 ? -26.828 7.625 9.763 1.00 91.06 197 VAL A N 1
ATOM 1637 C CA . VAL A 1 197 ? -26.498 6.753 8.625 1.00 91.06 197 VAL A CA 1
ATOM 1638 C C . VAL A 1 197 ? -25.015 6.395 8.651 1.00 91.06 197 VAL A C 1
ATOM 1640 O O . VAL A 1 197 ? -24.650 5.236 8.483 1.00 91.06 197 VAL A O 1
ATOM 1643 N N . LEU A 1 198 ? -24.143 7.375 8.888 1.00 90.88 198 LEU A N 1
ATOM 1644 C CA . LEU A 1 198 ? -22.693 7.177 8.899 1.00 90.88 198 LEU A CA 1
ATOM 1645 C C . LEU A 1 198 ? -22.224 6.232 10.019 1.00 90.88 198 LEU A C 1
ATOM 1647 O O . LEU A 1 198 ? -21.232 5.523 9.840 1.00 90.88 198 LEU A O 1
ATOM 1651 N N . GLU A 1 199 ? -22.944 6.170 11.136 1.00 93.38 199 GLU A N 1
ATOM 1652 C CA . GLU A 1 199 ? -22.632 5.300 12.276 1.00 93.38 199 GLU A CA 1
ATOM 1653 C C . GLU A 1 199 ? -23.168 3.860 12.134 1.00 93.38 199 GLU A C 1
ATOM 1655 O O . GLU A 1 199 ? -22.848 3.001 12.963 1.00 93.38 199 GLU A O 1
ATOM 1660 N N . ILE A 1 200 ? -23.922 3.542 11.069 1.00 92.75 200 ILE A N 1
ATOM 1661 C CA . ILE A 1 200 ? -24.363 2.165 10.789 1.00 92.75 200 ILE A CA 1
ATOM 1662 C C . ILE A 1 200 ? -23.137 1.258 10.670 1.00 92.75 200 ILE A C 1
ATOM 1664 O O . ILE A 1 200 ? -22.234 1.501 9.865 1.00 92.75 200 ILE A O 1
ATOM 1668 N N . LYS A 1 201 ? -23.119 0.181 11.462 1.00 93.31 201 LYS A N 1
ATOM 1669 C CA . LYS A 1 201 ? -22.044 -0.813 11.456 1.00 93.31 201 LYS A CA 1
ATOM 1670 C C . LYS A 1 201 ? -22.357 -1.948 10.495 1.00 93.31 201 LYS A C 1
ATOM 1672 O O . LYS A 1 201 ? -23.405 -2.579 10.582 1.00 93.31 201 LYS A O 1
ATOM 1677 N N . MET A 1 202 ? -21.394 -2.257 9.637 1.00 91.94 202 MET A N 1
ATOM 1678 C CA . MET A 1 202 ? -21.446 -3.379 8.705 1.00 91.94 202 MET A CA 1
ATOM 1679 C C . MET A 1 202 ? -20.349 -4.399 9.018 1.00 91.94 202 MET A C 1
ATOM 1681 O O . MET A 1 202 ? -19.203 -4.044 9.308 1.00 91.94 202 MET A O 1
ATOM 1685 N N . GLY A 1 203 ? -20.694 -5.684 8.955 1.00 91.38 203 GLY A N 1
ATOM 1686 C CA . GLY A 1 203 ? -19.723 -6.773 9.034 1.00 91.38 203 GLY A CA 1
ATOM 1687 C C . GLY A 1 203 ? -18.971 -6.929 7.712 1.00 91.38 203 GLY A C 1
ATOM 1688 O O . GLY A 1 203 ? -19.586 -6.938 6.649 1.00 91.38 203 GLY A O 1
ATOM 1689 N N . LEU A 1 204 ? -17.645 -7.081 7.769 1.00 90.00 204 LEU A N 1
ATOM 1690 C CA . LEU A 1 204 ? -16.830 -7.329 6.579 1.00 90.00 204 LEU A CA 1
ATOM 1691 C C . LEU A 1 204 ? -16.633 -8.831 6.366 1.00 90.00 204 LEU A C 1
ATOM 1693 O O . LEU A 1 204 ? -16.193 -9.544 7.270 1.00 90.00 204 LEU A O 1
ATOM 1697 N N . LYS A 1 205 ? -16.905 -9.300 5.149 1.00 88.31 205 LYS A N 1
ATOM 1698 C CA . LYS A 1 205 ? -16.540 -10.642 4.675 1.00 88.31 205 LYS A CA 1
ATOM 1699 C C . LYS A 1 205 ? -15.524 -10.513 3.548 1.00 88.31 205 LYS A C 1
ATOM 1701 O O . LYS A 1 205 ? -15.493 -9.494 2.864 1.00 88.31 205 LYS A O 1
ATOM 1706 N N . LYS A 1 206 ? -14.684 -11.535 3.361 1.00 87.56 206 LYS A N 1
ATOM 1707 C CA . LYS A 1 206 ? -13.797 -11.596 2.194 1.00 87.56 206 LYS A CA 1
ATOM 1708 C C . LYS A 1 206 ? -14.668 -11.628 0.934 1.00 87.56 206 LYS A C 1
ATOM 1710 O O . LYS A 1 206 ? -15.620 -12.401 0.880 1.00 87.56 206 LYS A O 1
ATOM 1715 N N . LEU A 1 207 ? -14.339 -10.781 -0.031 1.00 86.38 207 LEU A N 1
ATOM 1716 C CA . LEU A 1 207 ? -14.962 -10.747 -1.346 1.00 86.38 207 LEU A CA 1
ATOM 1717 C C . LEU A 1 207 ? -14.009 -11.357 -2.371 1.00 86.38 207 LEU A C 1
ATOM 1719 O O . LEU A 1 207 ? -12.788 -11.235 -2.238 1.00 86.38 207 LEU A O 1
ATOM 1723 N N . ASP A 1 208 ? -14.592 -11.965 -3.394 1.00 84.31 208 ASP A N 1
ATOM 1724 C CA . ASP A 1 208 ? -13.902 -12.457 -4.581 1.00 84.31 208 ASP A CA 1
ATOM 1725 C C . ASP A 1 208 ? -14.595 -11.858 -5.819 1.00 84.31 208 ASP A C 1
ATOM 1727 O O . ASP A 1 208 ? -15.753 -11.432 -5.747 1.00 84.31 208 ASP A O 1
ATOM 1731 N N . LEU A 1 209 ? -13.880 -11.781 -6.942 1.00 78.94 209 LEU A N 1
ATOM 1732 C CA . LEU A 1 209 ? -14.404 -11.207 -8.181 1.00 78.94 209 LEU A CA 1
ATOM 1733 C C . LEU A 1 209 ? -15.334 -12.211 -8.869 1.00 78.94 209 LEU A C 1
ATOM 1735 O O . LEU A 1 209 ? -15.017 -13.396 -8.961 1.00 78.94 209 LEU A O 1
ATOM 1739 N N . ARG A 1 210 ? -16.477 -11.737 -9.366 1.00 76.38 210 ARG A N 1
ATOM 1740 C CA . ARG A 1 210 ? -17.376 -12.522 -10.215 1.00 76.38 210 ARG A CA 1
ATOM 1741 C C . ARG A 1 210 ? -17.793 -11.686 -11.410 1.00 76.38 210 ARG A C 1
ATOM 1743 O O . ARG A 1 210 ? -18.234 -10.555 -11.235 1.00 76.38 210 ARG A O 1
ATOM 1750 N N . GLU A 1 211 ? -17.667 -12.261 -12.597 1.00 73.06 211 GLU A N 1
ATOM 1751 C CA . GLU A 1 211 ? -18.218 -11.684 -13.819 1.00 73.06 211 GLU A CA 1
ATOM 1752 C C . GLU A 1 211 ? -19.646 -12.208 -13.990 1.00 73.06 211 GLU A C 1
ATOM 1754 O O . GLU A 1 211 ? -19.897 -13.416 -13.914 1.00 73.06 211 GLU A O 1
ATOM 1759 N N . ALA A 1 212 ? -20.601 -11.294 -14.152 1.00 71.94 212 ALA A N 1
ATOM 1760 C CA . ALA A 1 212 ? -21.963 -11.670 -14.487 1.00 71.94 212 ALA A CA 1
ATOM 1761 C C . ALA A 1 212 ? -21.978 -12.146 -15.943 1.00 71.94 212 ALA A C 1
ATOM 1763 O O . ALA A 1 212 ? -21.516 -11.436 -16.830 1.00 71.94 212 ALA A O 1
ATOM 1764 N N . LYS A 1 213 ? -22.495 -13.355 -16.194 1.00 65.12 213 LYS A N 1
ATOM 1765 C CA . LYS A 1 213 ? -22.589 -13.896 -17.561 1.00 65.12 213 LYS A CA 1
ATOM 1766 C C . LYS A 1 213 ? -23.617 -13.154 -18.424 1.00 65.12 213 LYS A C 1
ATOM 1768 O O . LYS A 1 213 ? -23.498 -13.184 -19.639 1.00 65.12 213 LYS A O 1
ATOM 1773 N N . ASN A 1 214 ? -24.573 -12.476 -17.787 1.00 61.34 214 ASN A N 1
ATOM 1774 C CA . ASN A 1 214 ? -25.619 -11.683 -18.421 1.00 61.34 214 ASN A CA 1
ATOM 1775 C C . ASN A 1 214 ? -25.666 -10.311 -17.727 1.00 61.34 214 ASN A C 1
ATOM 1777 O O . ASN A 1 214 ? -25.639 -10.259 -16.493 1.00 61.34 214 ASN A O 1
ATOM 1781 N N . GLN A 1 215 ? -25.745 -9.215 -18.488 1.00 53.41 215 GLN A N 1
ATOM 1782 C CA . GLN A 1 215 ? -26.179 -7.928 -17.932 1.00 53.41 215 GLN A CA 1
ATOM 1783 C C . GLN A 1 215 ? -27.652 -8.056 -17.506 1.00 53.41 215 GLN A C 1
ATOM 1785 O O . GLN A 1 215 ? -28.373 -8.899 -18.042 1.00 53.41 215 GLN A O 1
ATOM 1790 N N . PHE A 1 216 ? -28.060 -7.308 -16.477 1.00 46.75 216 PHE A N 1
ATOM 1791 C CA . PHE A 1 216 ? -29.439 -7.326 -15.973 1.00 46.75 216 PHE A CA 1
ATOM 1792 C C . PHE A 1 216 ? -30.448 -7.193 -17.135 1.00 46.75 216 PHE A C 1
ATOM 1794 O O . PHE A 1 216 ? -30.140 -6.461 -18.077 1.00 46.75 216 PHE A O 1
ATOM 1801 N N . PRO A 1 217 ? -31.587 -7.915 -17.090 1.00 46.53 217 PRO A N 1
ATOM 1802 C CA . PRO A 1 217 ? -32.619 -7.827 -18.123 1.00 46.53 217 PRO A CA 1
ATOM 1803 C C . PRO A 1 217 ? -33.159 -6.405 -18.292 1.00 46.53 217 PRO A C 1
ATOM 1805 O O . PRO A 1 217 ? -33.176 -5.655 -17.286 1.00 46.53 217 PRO A O 1
#

Organism: NCBI:txid588596

Sequence (217 aa):
MCNTSVLQLLYNTSGLPRALETIINECFKKETFFLDVKNNNFTLFDDVFQVVINSLANQYKLDKFIKNNRNISYKLLYYSIRAIPVDLDTVISKKLKVLTVKDLMRDGYLILKNVGTKYLAEMPFYFIYIYYRWLNIVPDTTHKMLQPDSKMVWDTLEKFVANYKIFRNNLLAKLKKYKKGISLKEFYHGAVSKDLVLEIKMGLKKLDLREAKNQFP